Protein AF-A0A351KES8-F1 (afdb_monomer_lite)

Radius of gyration: 21.81 Å; chains: 1; bounding box: 49×39×79 Å

Sequence (244 aa):
TGISILSILNVNLYAFAVLIFLGTIFPLISGVAVPMAFFNYSALIFSMVLVILFIAQYYVRFKENCFEILFISAIITAAICLIMKFTSLTWMLVLWVFLIPLVLWMVNILRTKPKLRIKMIKDSSAAMAHIGVILLILGVITSTALSKQGTILATDGSLTNLGYGAMIDGADLNKESSTIIHTIGSDIILSPVDSELSLSAVKAVNYTTRPLIWLFWIGGILIILGNLGALLKSYNFPCMNQKK

Structure (mmCIF, N/CA/C/O backbone):
data_AF-A0A351KES8-F1
#
_entry.id   AF-A0A351KES8-F1
#
loop_
_atom_site.group_PDB
_atom_site.id
_atom_site.type_symbol
_atom_site.label_atom_id
_atom_site.label_alt_id
_atom_site.label_comp_id
_atom_site.label_asym_id
_atom_site.label_entity_id
_atom_site.label_seq_id
_atom_site.pdbx_PDB_ins_code
_atom_site.Cartn_x
_atom_site.Cartn_y
_atom_site.Cartn_z
_atom_site.occupancy
_atom_site.B_iso_or_equiv
_atom_site.auth_seq_id
_atom_site.auth_comp_id
_atom_site.auth_asym_id
_atom_site.auth_atom_id
_atom_site.pdbx_PDB_model_num
ATOM 1 N N . THR A 1 1 ? -22.171 -21.792 14.194 1.00 48.34 1 THR A N 1
ATOM 2 C CA . THR A 1 1 ? -21.001 -20.937 14.494 1.00 48.34 1 THR A CA 1
ATOM 3 C C . THR A 1 1 ? -20.914 -19.869 13.422 1.00 48.34 1 THR A C 1
ATOM 5 O O . THR A 1 1 ? -20.662 -20.192 12.272 1.00 48.34 1 THR A O 1
ATOM 8 N N . GLY A 1 2 ? -21.258 -18.620 13.746 1.00 59.97 2 GLY A N 1
ATOM 9 C CA . GLY A 1 2 ? -21.242 -17.532 12.761 1.00 59.97 2 GLY A CA 1
ATOM 10 C C . GLY A 1 2 ? -19.809 -17.126 12.418 1.00 59.97 2 GLY A C 1
ATOM 11 O O . GLY A 1 2 ? -18.986 -16.979 13.320 1.00 59.97 2 GLY A O 1
ATOM 12 N N . ILE A 1 3 ? -19.506 -16.959 11.131 1.00 73.75 3 ILE A N 1
ATOM 13 C CA . ILE A 1 3 ? -18.223 -16.411 10.681 1.00 73.75 3 ILE A CA 1
ATOM 14 C C . ILE A 1 3 ? -18.157 -14.949 11.144 1.00 73.75 3 ILE A C 1
ATOM 16 O O . ILE A 1 3 ? -19.019 -14.145 10.792 1.00 73.75 3 ILE A O 1
ATOM 20 N N . SER A 1 4 ? -17.160 -14.600 11.959 1.00 88.38 4 SER A N 1
ATOM 21 C CA . SER A 1 4 ? -16.970 -13.221 12.420 1.00 88.38 4 SER A CA 1
ATOM 22 C C . SER A 1 4 ? -16.293 -12.368 11.341 1.00 88.38 4 SER A C 1
ATOM 24 O O . SER A 1 4 ? -15.441 -12.860 10.600 1.00 88.38 4 SER A O 1
ATOM 26 N N . ILE A 1 5 ? -16.621 -11.072 11.276 1.00 84.06 5 ILE A N 1
ATOM 27 C CA . ILE A 1 5 ? -16.002 -10.114 10.334 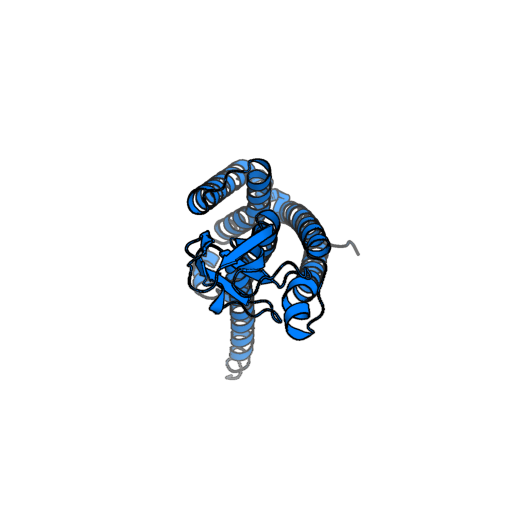1.00 84.06 5 ILE A CA 1
ATOM 28 C C . ILE A 1 5 ? -14.475 -10.105 10.491 1.00 84.06 5 ILE A C 1
ATOM 30 O O . ILE A 1 5 ? -13.749 -10.116 9.500 1.00 84.06 5 ILE A O 1
ATOM 34 N N . LEU A 1 6 ? -13.988 -10.189 11.732 1.00 78.25 6 LEU A N 1
ATOM 35 C CA . LEU A 1 6 ? -12.565 -10.311 12.044 1.00 78.25 6 LEU A CA 1
ATOM 36 C C . LEU A 1 6 ? -11.919 -11.546 11.394 1.00 78.25 6 LEU A C 1
ATOM 38 O O . LEU A 1 6 ? -10.802 -11.462 10.889 1.00 78.25 6 LEU A O 1
ATOM 42 N N . SER A 1 7 ? -12.614 -12.688 11.374 1.00 80.38 7 SER A N 1
ATOM 43 C CA . SER A 1 7 ? -12.111 -13.897 10.714 1.00 80.38 7 SER A CA 1
ATOM 44 C C . SER A 1 7 ? -11.998 -13.705 9.202 1.00 80.38 7 SER A C 1
ATOM 46 O O . SER A 1 7 ? -11.012 -14.138 8.611 1.00 80.38 7 SER A O 1
ATOM 48 N N . ILE A 1 8 ? -12.974 -13.040 8.575 1.00 85.50 8 ILE A N 1
ATOM 49 C CA . ILE A 1 8 ? -12.960 -12.760 7.129 1.00 85.50 8 ILE A CA 1
ATOM 50 C C . ILE A 1 8 ? -11.833 -11.778 6.792 1.00 85.50 8 ILE A C 1
ATOM 52 O O . ILE A 1 8 ? -11.109 -11.983 5.820 1.00 85.50 8 ILE A O 1
ATOM 56 N N . LEU A 1 9 ? -11.639 -10.750 7.625 1.00 82.25 9 LEU A N 1
ATOM 57 C CA . LEU A 1 9 ? -10.554 -9.780 7.485 1.00 82.25 9 LEU A CA 1
ATOM 58 C C . LEU A 1 9 ? -9.180 -10.465 7.519 1.00 82.25 9 LEU A C 1
ATOM 60 O O . LEU A 1 9 ? -8.342 -10.196 6.663 1.00 82.25 9 LEU A O 1
ATOM 64 N N . ASN A 1 10 ? -8.964 -11.387 8.462 1.00 80.19 10 ASN A N 1
ATOM 65 C CA . ASN A 1 10 ? -7.702 -12.121 8.569 1.00 80.19 10 ASN A CA 1
ATOM 66 C C . ASN A 1 10 ? -7.446 -13.016 7.350 1.00 80.19 10 ASN A C 1
ATOM 68 O O . ASN A 1 10 ? -6.339 -13.022 6.818 1.00 80.19 10 ASN A O 1
ATOM 72 N N . VAL A 1 11 ? -8.464 -13.737 6.870 1.00 82.62 11 VAL A N 1
ATOM 73 C CA . VAL A 1 11 ? -8.343 -14.560 5.654 1.00 82.62 11 VAL A CA 1
ATOM 74 C C . VAL A 1 11 ? -8.008 -13.691 4.441 1.00 82.62 11 VAL A C 1
ATOM 76 O O . VAL A 1 11 ? -7.120 -14.042 3.665 1.00 82.62 11 VAL A O 1
ATOM 79 N N . ASN A 1 12 ? -8.668 -12.539 4.298 1.00 83.94 12 ASN A N 1
ATOM 80 C CA . ASN A 1 12 ? -8.394 -11.598 3.216 1.00 83.94 12 ASN A CA 1
ATOM 81 C C . ASN A 1 12 ? -6.951 -11.065 3.271 1.00 83.94 12 ASN A C 1
ATOM 83 O O . ASN A 1 12 ? -6.277 -11.044 2.245 1.00 83.94 12 ASN A O 1
ATOM 87 N N . LEU A 1 13 ? -6.453 -10.727 4.465 1.00 80.38 13 LEU A N 1
ATOM 88 C CA . LEU A 1 13 ? -5.066 -10.308 4.681 1.00 80.38 13 LEU A CA 1
ATOM 89 C C . LEU A 1 13 ? -4.054 -11.394 4.304 1.00 80.38 13 LEU A C 1
ATOM 91 O O . LEU A 1 13 ? -3.067 -11.093 3.636 1.00 80.38 13 LEU A O 1
ATOM 95 N N . TYR A 1 14 ? -4.290 -12.651 4.691 1.00 79.19 14 TYR A N 1
ATOM 96 C CA . TYR A 1 14 ? -3.401 -13.755 4.321 1.00 79.19 14 TYR A CA 1
ATOM 97 C C . TYR A 1 14 ? -3.397 -14.008 2.814 1.00 79.19 14 TYR A C 1
ATOM 99 O O . TYR A 1 14 ? -2.330 -14.146 2.220 1.00 79.19 14 TYR A O 1
ATOM 107 N N . ALA A 1 15 ? -4.571 -14.008 2.181 1.00 82.12 15 ALA A N 1
ATOM 108 C CA . ALA A 1 15 ? -4.681 -14.147 0.734 1.00 82.12 15 ALA A CA 1
ATOM 109 C C . ALA A 1 15 ? -3.972 -12.996 -0.001 1.00 82.12 15 ALA A C 1
ATOM 111 O O . ALA A 1 15 ? -3.246 -13.230 -0.967 1.00 82.12 15 ALA A O 1
ATOM 112 N N . PHE A 1 16 ? -4.110 -11.765 0.498 1.00 82.00 16 PHE A N 1
ATOM 113 C CA . PHE A 1 16 ? -3.421 -10.605 -0.057 1.00 82.00 16 PHE A CA 1
ATOM 114 C C . PHE A 1 16 ? -1.898 -10.685 0.126 1.00 82.00 16 PHE A C 1
ATOM 116 O O . PHE A 1 16 ? -1.152 -10.378 -0.800 1.00 82.00 16 PHE A O 1
ATOM 123 N N . ALA A 1 17 ? -1.416 -11.164 1.275 1.00 78.50 17 ALA A N 1
ATOM 124 C CA . ALA A 1 17 ? 0.011 -11.376 1.509 1.00 78.50 17 ALA A CA 1
ATOM 125 C C . ALA A 1 17 ? 0.607 -12.426 0.555 1.00 78.50 17 ALA A C 1
ATOM 127 O O . ALA A 1 17 ? 1.690 -12.214 0.012 1.00 78.50 17 ALA A O 1
ATOM 128 N N . VAL A 1 18 ? -0.112 -13.526 0.304 1.00 81.75 18 VAL A N 1
ATOM 129 C CA . VAL A 1 18 ? 0.287 -14.539 -0.688 1.00 81.75 18 VAL A CA 1
ATOM 130 C C . VAL A 1 18 ? 0.334 -13.934 -2.088 1.00 81.75 18 VAL A C 1
ATOM 132 O O . VAL A 1 18 ? 1.303 -14.150 -2.810 1.00 81.75 18 VAL A O 1
ATOM 135 N N . LEU A 1 19 ? -0.669 -13.132 -2.459 1.00 82.00 19 LEU A N 1
ATOM 136 C CA . LEU A 1 19 ? -0.689 -12.443 -3.747 1.00 82.00 19 LEU A CA 1
ATOM 137 C C . LEU A 1 19 ? 0.541 -11.543 -3.914 1.00 82.00 19 LEU A C 1
ATOM 139 O O . LEU A 1 19 ? 1.196 -11.596 -4.950 1.00 82.00 19 LEU A O 1
ATOM 143 N N . ILE A 1 20 ? 0.873 -10.748 -2.895 1.00 76.12 20 ILE A N 1
ATOM 144 C CA . ILE A 1 20 ? 2.064 -9.892 -2.892 1.00 76.12 20 ILE A CA 1
ATOM 145 C C . ILE A 1 20 ? 3.327 -10.727 -3.041 1.00 76.12 20 ILE A C 1
ATOM 147 O O . ILE A 1 20 ? 4.140 -10.430 -3.907 1.00 76.12 20 ILE A O 1
ATOM 151 N N . PHE A 1 21 ? 3.476 -11.797 -2.260 1.00 75.94 21 PHE A N 1
ATOM 152 C CA . PHE A 1 21 ? 4.628 -12.686 -2.377 1.00 75.94 21 PHE A CA 1
ATOM 153 C C . PHE A 1 21 ? 4.780 -13.231 -3.803 1.00 75.94 21 PHE A C 1
ATOM 155 O O . PHE A 1 21 ? 5.864 -13.140 -4.374 1.00 75.94 21 PHE A O 1
ATOM 162 N N . LEU A 1 22 ? 3.695 -13.729 -4.402 1.00 76.19 22 LEU A N 1
ATOM 163 C CA . LEU A 1 22 ? 3.698 -14.272 -5.762 1.00 76.19 22 LEU A CA 1
ATOM 164 C C . LEU A 1 22 ? 3.939 -13.207 -6.841 1.00 76.19 22 LEU A C 1
ATOM 166 O O . LEU A 1 22 ? 4.496 -13.522 -7.888 1.00 76.19 22 LEU A O 1
ATOM 170 N N . GLY A 1 23 ? 3.514 -11.966 -6.606 1.00 67.31 23 GLY A N 1
ATOM 171 C CA . GLY A 1 23 ? 3.615 -10.881 -7.580 1.00 67.31 23 GLY A CA 1
ATOM 172 C C . GLY A 1 23 ? 4.887 -10.044 -7.493 1.00 67.31 23 GLY A C 1
ATOM 173 O O . GLY A 1 23 ? 5.254 -9.421 -8.485 1.00 67.31 23 GLY A O 1
ATOM 174 N N . THR A 1 24 ? 5.556 -10.007 -6.337 1.00 68.44 24 THR A N 1
ATOM 175 C CA . THR A 1 24 ? 6.735 -9.153 -6.125 1.00 68.44 24 THR A CA 1
ATOM 176 C C . THR A 1 24 ? 7.987 -9.945 -5.766 1.00 68.44 24 THR A C 1
ATOM 178 O O . THR A 1 24 ? 9.014 -9.764 -6.410 1.00 68.44 24 THR A O 1
ATOM 181 N N . ILE A 1 25 ? 7.921 -10.852 -4.788 1.00 68.19 25 ILE A N 1
ATOM 182 C CA . ILE A 1 25 ? 9.102 -11.559 -4.259 1.00 68.19 25 ILE A CA 1
ATOM 183 C C . ILE A 1 25 ? 9.432 -12.804 -5.091 1.00 68.19 25 ILE A C 1
ATOM 185 O O . ILE A 1 25 ? 10.588 -13.035 -5.436 1.00 68.19 25 ILE A O 1
ATOM 189 N N . PHE A 1 26 ? 8.430 -13.610 -5.439 1.00 67.31 26 PHE A N 1
ATOM 190 C CA . PHE A 1 26 ? 8.619 -14.848 -6.196 1.00 67.31 26 PHE A CA 1
ATOM 191 C C . PHE A 1 26 ? 9.257 -14.630 -7.581 1.00 67.31 26 PHE A C 1
ATOM 193 O O . PHE A 1 26 ? 10.179 -15.381 -7.903 1.00 67.31 26 PHE A O 1
ATOM 200 N N . PRO A 1 27 ? 8.873 -13.616 -8.383 1.00 61.03 27 PRO A N 1
ATOM 201 C CA . PRO A 1 27 ? 9.517 -13.339 -9.670 1.00 61.03 27 PRO A CA 1
ATOM 202 C C . PRO A 1 27 ? 11.004 -12.992 -9.532 1.00 61.03 27 PRO A C 1
ATOM 204 O O . PRO A 1 27 ? 11.810 -13.429 -10.346 1.00 61.03 27 PRO A O 1
ATOM 207 N N . LEU A 1 28 ? 11.379 -12.271 -8.465 1.00 57.81 28 LEU A N 1
ATOM 208 C CA . LEU A 1 28 ? 12.774 -11.910 -8.181 1.00 57.81 28 LEU A CA 1
ATOM 209 C C . LEU A 1 28 ? 13.643 -13.139 -7.884 1.00 57.81 28 LEU A C 1
ATOM 211 O O . LEU A 1 28 ? 14.812 -13.159 -8.248 1.00 57.81 28 LEU A O 1
ATOM 215 N N . ILE A 1 29 ? 13.082 -14.157 -7.222 1.00 67.31 29 ILE A N 1
ATOM 216 C CA . ILE A 1 29 ? 13.817 -15.371 -6.830 1.00 67.31 29 ILE A CA 1
ATOM 217 C C . ILE A 1 29 ? 13.805 -16.421 -7.949 1.00 67.31 29 ILE A C 1
ATOM 219 O O . ILE A 1 29 ? 14.804 -17.093 -8.182 1.00 67.31 29 ILE A O 1
ATOM 223 N N . SER A 1 30 ? 12.663 -16.597 -8.615 1.00 60.00 30 SER A N 1
ATOM 224 C CA . SER A 1 30 ? 12.453 -17.663 -9.603 1.00 60.00 30 SER A CA 1
ATOM 225 C C . SER A 1 30 ? 12.873 -17.285 -11.023 1.00 60.00 30 SER A C 1
ATOM 227 O O . SER A 1 30 ? 12.982 -18.167 -11.870 1.00 60.00 30 SER A O 1
ATOM 229 N N . GLY A 1 31 ? 13.053 -15.991 -11.310 1.00 51.91 31 GLY A N 1
ATOM 230 C CA . GLY A 1 31 ? 13.265 -15.486 -12.668 1.00 51.91 31 GLY A CA 1
ATOM 231 C C . GLY A 1 31 ? 12.023 -15.581 -13.567 1.00 51.91 31 GLY A C 1
ATOM 232 O O . GLY A 1 31 ? 12.099 -15.261 -14.750 1.00 51.91 31 GLY A O 1
ATOM 233 N N . VAL A 1 32 ? 10.873 -16.016 -13.036 1.00 60.88 32 VAL A N 1
ATOM 234 C CA . VAL A 1 32 ? 9.627 -16.152 -13.800 1.00 60.88 32 VAL A CA 1
ATOM 235 C C . VAL A 1 32 ? 8.958 -14.788 -13.945 1.00 60.88 32 VAL A C 1
ATOM 237 O O . VAL A 1 32 ? 8.569 -14.163 -12.958 1.00 60.88 32 VAL A O 1
ATOM 240 N N . ALA A 1 33 ? 8.766 -14.343 -15.187 1.00 56.59 33 ALA A N 1
ATOM 241 C CA . ALA A 1 33 ? 8.026 -13.125 -15.487 1.00 56.59 33 ALA A CA 1
ATOM 242 C C . ALA A 1 33 ? 6.525 -13.315 -15.200 1.00 56.59 33 ALA A C 1
ATOM 244 O O . ALA A 1 33 ? 5.853 -14.136 -15.825 1.00 56.59 33 ALA A O 1
ATOM 245 N N . VAL A 1 34 ? 5.982 -12.535 -14.261 1.00 60.75 34 VAL A N 1
ATOM 246 C CA . VAL A 1 34 ? 4.543 -12.508 -13.959 1.00 60.75 34 VAL A CA 1
ATOM 247 C C . VAL A 1 34 ? 3.901 -11.306 -14.656 1.00 60.75 34 VAL A C 1
ATOM 249 O O . VAL A 1 34 ? 4.408 -10.188 -14.519 1.00 60.75 34 VAL A O 1
ATOM 252 N N . PRO A 1 35 ? 2.766 -11.479 -15.366 1.00 64.69 35 PRO A N 1
ATOM 253 C CA . PRO A 1 35 ? 2.058 -10.364 -15.983 1.00 64.69 35 PRO A CA 1
ATOM 254 C C . PRO A 1 35 ? 1.651 -9.319 -14.937 1.00 64.69 35 PRO A C 1
ATOM 256 O O . PRO A 1 35 ? 0.751 -9.547 -14.123 1.00 64.69 35 PRO A O 1
ATOM 259 N N . MET A 1 36 ? 2.284 -8.142 -14.979 1.00 63.12 36 MET A N 1
ATOM 260 C CA . MET A 1 36 ? 2.041 -7.073 -14.000 1.00 63.12 36 MET A CA 1
ATOM 261 C C . MET A 1 36 ? 0.568 -6.652 -13.942 1.00 63.12 36 MET A C 1
ATOM 263 O O . MET A 1 36 ? 0.069 -6.333 -12.868 1.00 63.12 36 MET A O 1
ATOM 267 N N . ALA A 1 37 ? -0.152 -6.701 -15.066 1.00 65.00 37 ALA A N 1
ATOM 268 C CA . ALA A 1 37 ? -1.572 -6.362 -15.118 1.00 65.00 37 ALA A CA 1
ATOM 269 C C . ALA A 1 37 ? -2.426 -7.262 -14.204 1.00 65.00 37 ALA A C 1
ATOM 271 O O . ALA A 1 37 ? -3.246 -6.755 -13.440 1.00 65.00 37 ALA A O 1
ATOM 272 N N . PHE A 1 38 ? -2.195 -8.580 -14.219 1.00 68.69 38 PHE A N 1
ATOM 273 C CA . PHE A 1 38 ? -2.936 -9.528 -13.382 1.00 68.69 38 PHE A CA 1
ATOM 274 C C . PHE A 1 38 ? -2.722 -9.250 -11.890 1.00 68.69 38 PHE A C 1
ATOM 276 O O . PHE A 1 38 ? -3.683 -9.196 -11.117 1.00 68.69 38 PHE A O 1
ATOM 283 N N . PHE A 1 39 ? -1.468 -9.012 -11.497 1.00 69.81 39 PHE A N 1
ATOM 284 C CA . PHE A 1 39 ? -1.124 -8.656 -10.124 1.00 69.81 39 PHE A CA 1
ATOM 285 C C . PHE A 1 39 ? -1.782 -7.340 -9.705 1.00 69.81 39 PHE A C 1
ATOM 287 O O . PHE A 1 39 ? -2.405 -7.262 -8.647 1.00 69.81 39 PHE A O 1
ATOM 294 N N . ASN A 1 40 ? -1.704 -6.330 -10.569 1.00 70.75 40 ASN A N 1
ATOM 295 C CA . ASN A 1 40 ? -2.196 -4.994 -10.284 1.00 70.75 40 ASN A CA 1
ATOM 296 C C . ASN A 1 40 ? -3.716 -4.973 -10.029 1.00 70.75 40 ASN A C 1
ATOM 298 O O . ASN A 1 40 ? -4.173 -4.397 -9.038 1.00 70.75 40 ASN A O 1
ATOM 302 N N . TYR A 1 41 ? -4.502 -5.633 -10.887 1.00 77.94 41 TYR A N 1
ATOM 303 C CA . TYR A 1 41 ? -5.957 -5.711 -10.717 1.00 77.94 41 TYR A CA 1
ATOM 304 C C . TYR A 1 41 ? -6.353 -6.550 -9.506 1.00 77.94 41 TYR A C 1
ATOM 306 O O . TYR A 1 41 ? -7.215 -6.138 -8.728 1.00 77.94 41 TYR A O 1
ATOM 314 N N . SER A 1 42 ? -5.691 -7.691 -9.305 1.00 78.38 42 SER A N 1
ATOM 315 C CA . SER A 1 42 ? -5.944 -8.544 -8.143 1.00 78.38 42 SER A CA 1
ATOM 316 C C . SER A 1 42 ? -5.668 -7.781 -6.847 1.00 78.38 42 SER A C 1
ATOM 318 O O . SER A 1 42 ? -6.501 -7.774 -5.942 1.00 78.38 42 SER A O 1
ATOM 320 N N . ALA A 1 43 ? -4.547 -7.058 -6.775 1.00 77.88 43 ALA A N 1
ATOM 321 C CA . ALA A 1 43 ? -4.169 -6.315 -5.583 1.00 77.88 43 ALA A CA 1
ATOM 322 C C . ALA A 1 43 ? -5.176 -5.207 -5.245 1.00 77.88 43 ALA A C 1
ATOM 324 O O . ALA A 1 43 ? -5.527 -5.017 -4.077 1.00 77.88 43 ALA A O 1
ATOM 325 N N . LEU A 1 44 ? -5.693 -4.521 -6.266 1.00 81.06 44 LEU A N 1
ATOM 326 C CA . LEU A 1 44 ? -6.725 -3.503 -6.105 1.00 81.06 44 LEU A CA 1
ATOM 327 C C . LEU A 1 44 ? -8.043 -4.097 -5.581 1.00 81.06 44 LEU A C 1
ATOM 329 O O . LEU A 1 44 ? -8.638 -3.533 -4.663 1.00 81.06 44 LEU A O 1
ATOM 333 N N . ILE A 1 45 ? -8.469 -5.254 -6.100 1.00 84.38 45 ILE A N 1
ATOM 334 C CA . ILE A 1 45 ? -9.681 -5.954 -5.641 1.00 84.38 45 ILE A CA 1
ATOM 335 C C . ILE A 1 45 ? -9.553 -6.352 -4.168 1.00 84.38 45 ILE A C 1
ATOM 337 O O . ILE A 1 45 ? -10.428 -6.019 -3.365 1.00 84.38 45 ILE A O 1
ATOM 341 N N . PHE A 1 46 ? -8.456 -7.015 -3.789 1.00 83.50 46 PHE A N 1
ATOM 342 C CA . PHE A 1 46 ? -8.219 -7.404 -2.395 1.00 83.50 46 PHE A CA 1
ATOM 343 C C . PHE A 1 46 ? -8.220 -6.193 -1.461 1.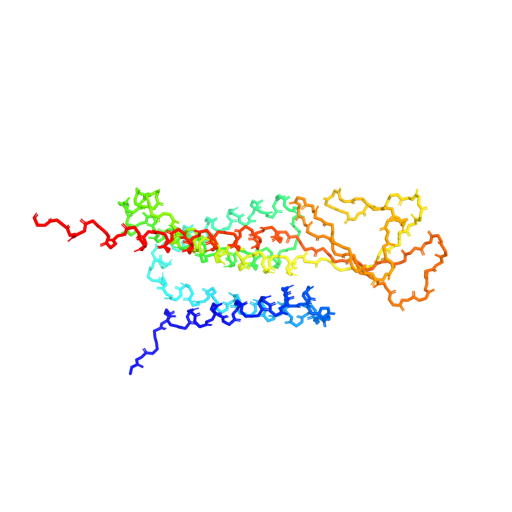00 83.50 46 PHE A C 1
ATOM 345 O O . PHE A 1 46 ? -8.837 -6.231 -0.399 1.00 83.50 46 PHE A O 1
ATOM 352 N N . SER A 1 47 ? -7.606 -5.094 -1.891 1.00 82.25 47 SER A N 1
ATOM 353 C CA . SER A 1 47 ? -7.543 -3.864 -1.107 1.00 82.25 47 SER A CA 1
ATOM 354 C C . SER A 1 47 ? -8.912 -3.213 -0.911 1.00 82.25 47 SER A C 1
ATOM 356 O O . SER A 1 47 ? -9.214 -2.738 0.182 1.00 82.25 47 SER A O 1
ATOM 358 N N . MET A 1 48 ? -9.772 -3.218 -1.934 1.00 86.19 48 MET A N 1
ATOM 359 C CA . MET A 1 48 ? -11.148 -2.717 -1.815 1.00 86.19 48 MET A CA 1
ATOM 360 C C . MET A 1 48 ? -11.963 -3.551 -0.825 1.00 86.19 48 MET A C 1
ATOM 362 O O . MET A 1 48 ? -12.638 -2.999 0.046 1.00 86.19 48 MET A O 1
ATOM 366 N N . VAL A 1 49 ? -11.859 -4.882 -0.910 1.00 88.62 49 VAL A N 1
ATOM 367 C CA . VAL A 1 49 ? -12.510 -5.792 0.045 1.00 88.62 49 VAL A CA 1
ATOM 368 C C . VAL A 1 49 ? -12.010 -5.522 1.464 1.00 88.62 49 VAL A C 1
ATOM 370 O O . VAL A 1 49 ? -12.812 -5.449 2.396 1.00 88.62 49 VAL A O 1
ATOM 373 N N . LEU A 1 50 ? -10.707 -5.296 1.629 1.00 85.00 50 LEU A N 1
ATOM 374 C CA . LEU A 1 50 ? -10.110 -4.971 2.916 1.00 85.00 50 LEU A CA 1
ATOM 375 C C . LEU A 1 50 ? -10.666 -3.672 3.506 1.00 85.00 50 LEU A C 1
ATOM 377 O O . LEU A 1 50 ? -11.021 -3.664 4.682 1.00 85.00 50 LEU A O 1
ATOM 381 N N . VAL A 1 51 ? -10.802 -2.599 2.717 1.00 87.62 51 VAL A N 1
ATOM 382 C CA . VAL A 1 51 ? -11.409 -1.336 3.183 1.00 87.62 51 VAL A CA 1
ATOM 383 C C . VAL A 1 51 ? -12.821 -1.575 3.714 1.00 87.62 51 VAL A C 1
ATOM 385 O O . VAL A 1 51 ? -13.145 -1.136 4.818 1.00 87.62 51 VAL A O 1
ATOM 388 N N . ILE A 1 52 ? -13.647 -2.302 2.957 1.00 89.56 52 ILE A N 1
ATOM 389 C CA . ILE A 1 52 ? -15.039 -2.587 3.329 1.00 89.56 52 ILE A CA 1
ATOM 390 C C . ILE A 1 52 ? -15.093 -3.388 4.631 1.00 89.56 52 ILE A C 1
ATOM 392 O O . ILE A 1 52 ? -15.816 -3.016 5.555 1.00 89.56 52 ILE A O 1
ATOM 396 N N . LEU A 1 53 ? -14.302 -4.459 4.733 1.00 88.31 53 LEU A N 1
ATOM 397 C CA . LEU A 1 53 ? -14.244 -5.294 5.932 1.00 88.31 53 LEU A CA 1
ATOM 398 C C . LEU A 1 53 ? -13.732 -4.511 7.146 1.00 88.31 53 LEU A C 1
ATOM 400 O O . LEU A 1 53 ? -14.242 -4.692 8.251 1.00 88.31 53 LEU A O 1
ATOM 404 N N . PHE A 1 54 ? -12.767 -3.611 6.952 1.00 85.75 54 PHE A N 1
ATOM 405 C CA . PHE A 1 54 ? -12.218 -2.787 8.024 1.00 85.75 54 PHE A CA 1
ATOM 406 C C . PHE A 1 54 ? -13.238 -1.767 8.542 1.00 85.75 54 PHE A C 1
ATOM 408 O O . PHE A 1 54 ? -13.411 -1.621 9.754 1.00 85.75 54 PHE A O 1
ATOM 415 N N . ILE A 1 55 ? -13.966 -1.103 7.639 1.00 88.75 55 ILE A N 1
ATOM 416 C CA . ILE A 1 55 ? -15.067 -0.206 8.010 1.00 88.75 55 ILE A CA 1
ATOM 417 C C . ILE A 1 55 ? -16.170 -0.996 8.717 1.00 88.75 55 ILE A C 1
ATOM 419 O O . ILE A 1 55 ? -16.654 -0.549 9.752 1.00 88.75 55 ILE A O 1
ATOM 423 N N . ALA A 1 56 ? -16.534 -2.183 8.220 1.00 88.81 56 ALA A N 1
ATOM 424 C CA . ALA A 1 56 ? -17.546 -3.034 8.843 1.00 88.81 56 ALA A CA 1
ATOM 425 C C . ALA A 1 56 ? -17.146 -3.459 10.268 1.00 88.81 56 ALA A C 1
ATOM 427 O O . ALA A 1 56 ? -17.955 -3.374 11.192 1.00 88.81 56 ALA A O 1
ATOM 428 N N . GLN A 1 57 ? -15.881 -3.839 10.472 1.00 86.81 57 GLN A N 1
ATOM 429 C CA . GLN A 1 57 ? -15.346 -4.232 11.778 1.00 86.81 57 GLN A CA 1
ATOM 430 C C . GLN A 1 57 ? -15.408 -3.094 12.808 1.00 86.81 57 GLN A C 1
ATOM 432 O O . GLN A 1 57 ? -15.625 -3.342 13.995 1.00 86.81 57 GLN A O 1
ATOM 437 N N . TYR A 1 58 ? -15.231 -1.846 12.367 1.00 85.50 58 TYR A N 1
ATOM 438 C CA . TYR A 1 58 ? -15.234 -0.657 13.223 1.00 85.50 58 TYR A CA 1
ATOM 439 C C . TYR A 1 58 ? -16.425 0.274 12.948 1.00 85.50 58 TYR A C 1
ATOM 441 O O . TYR A 1 58 ? -16.351 1.472 13.227 1.00 85.50 58 TYR A O 1
ATOM 449 N N . TYR A 1 59 ? -17.544 -0.266 12.452 1.00 87.00 59 TYR A N 1
ATOM 450 C CA . TYR A 1 59 ? -18.659 0.526 11.917 1.00 87.00 59 TYR A CA 1
ATOM 451 C C . TYR A 1 59 ? -19.242 1.522 12.920 1.00 87.00 59 TYR A C 1
ATOM 453 O O . TYR A 1 59 ? -19.467 2.681 12.583 1.00 87.00 59 TYR A O 1
ATOM 461 N N . VAL A 1 60 ? -19.436 1.103 14.175 1.00 85.19 60 VAL A N 1
ATOM 462 C CA . VAL A 1 60 ? -19.956 1.982 15.238 1.00 85.19 60 VAL A CA 1
ATOM 463 C C . VAL A 1 60 ? -19.065 3.217 15.404 1.00 85.19 60 VAL A C 1
ATOM 465 O O . VAL A 1 60 ? -19.561 4.335 15.493 1.00 85.19 60 VAL A O 1
ATOM 468 N N . ARG A 1 61 ? -17.742 3.030 15.365 1.00 82.50 61 ARG A N 1
ATOM 469 C CA . ARG A 1 61 ? -16.765 4.120 15.504 1.00 82.50 61 ARG A CA 1
ATOM 470 C C . ARG A 1 61 ? -16.673 4.976 14.258 1.00 82.50 61 ARG A C 1
ATOM 472 O O . ARG A 1 61 ? -16.592 6.195 14.368 1.00 82.50 61 ARG A O 1
ATOM 479 N N . PHE A 1 62 ? -16.723 4.345 13.090 1.00 86.31 62 PHE A N 1
ATOM 480 C CA . PHE A 1 62 ? -16.808 5.062 11.830 1.00 86.31 62 PHE A CA 1
ATOM 481 C C . PHE A 1 62 ? -18.044 5.965 11.802 1.00 86.31 62 PHE A C 1
ATOM 483 O O . PHE A 1 62 ? -17.933 7.122 11.431 1.00 86.31 62 PHE A O 1
ATOM 490 N N . LYS A 1 63 ? -19.198 5.484 12.278 1.00 90.94 63 LYS A N 1
ATOM 491 C CA . LYS A 1 63 ? -20.434 6.270 12.355 1.00 90.94 63 LYS A CA 1
ATOM 492 C C . LYS A 1 63 ? -20.317 7.457 13.316 1.00 90.94 63 LYS A C 1
ATOM 494 O O . LYS A 1 63 ? -20.748 8.549 12.966 1.00 90.94 63 LYS A O 1
ATOM 499 N N . GLU A 1 64 ? -19.738 7.256 14.500 1.00 88.62 64 GLU A N 1
ATOM 500 C CA . GLU A 1 64 ? -19.565 8.317 15.505 1.00 88.62 64 GLU A CA 1
ATOM 501 C C . GLU A 1 64 ? -18.626 9.438 15.034 1.00 88.62 64 GLU A C 1
ATOM 503 O O . GLU A 1 64 ? -18.905 10.607 15.282 1.00 88.62 64 GLU A O 1
ATOM 508 N N . ASN A 1 65 ? -17.536 9.091 14.340 1.00 87.19 65 ASN A N 1
ATOM 509 C CA . ASN A 1 65 ? -16.467 10.024 13.964 1.00 87.19 65 ASN A CA 1
ATOM 510 C C . ASN A 1 65 ? -16.291 10.152 12.441 1.00 87.19 65 ASN A C 1
ATOM 512 O O . ASN A 1 65 ? -15.198 10.452 11.960 1.00 87.19 65 ASN A O 1
ATOM 516 N N . CYS A 1 66 ? -17.356 9.917 11.671 1.00 89.62 66 CYS A N 1
ATOM 517 C CA . CYS A 1 66 ? -17.301 9.812 10.210 1.00 89.62 66 CYS A CA 1
ATOM 518 C C . CYS A 1 66 ? -16.615 11.025 9.573 1.00 89.62 66 CYS A C 1
ATOM 520 O O . CYS A 1 66 ? -15.662 10.881 8.810 1.00 89.62 66 CYS A O 1
ATOM 522 N N . PHE A 1 67 ? -17.050 12.228 9.957 1.00 89.69 67 PHE A N 1
ATOM 523 C CA . PHE A 1 67 ? -16.517 13.470 9.407 1.00 89.69 67 PHE A CA 1
ATOM 524 C C . PHE A 1 67 ? -15.032 13.665 9.732 1.00 89.69 67 PHE A C 1
ATOM 526 O O . PHE A 1 67 ? -14.249 13.978 8.843 1.00 89.69 67 PHE A O 1
ATO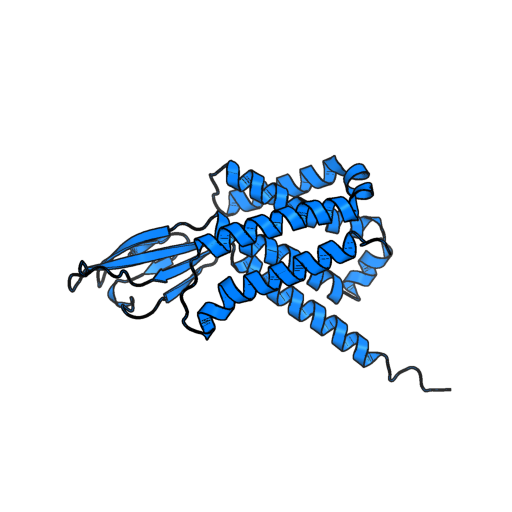M 533 N N . GLU A 1 68 ? -14.628 13.420 10.981 1.00 88.25 68 GLU A N 1
ATOM 534 C CA . GLU A 1 68 ? -13.230 13.522 11.414 1.00 88.25 68 GLU A CA 1
ATOM 535 C C . GLU A 1 68 ? -12.332 12.564 10.615 1.00 88.25 68 GLU A C 1
ATOM 537 O O . GLU A 1 68 ? -11.286 12.960 10.103 1.00 88.25 68 GLU A O 1
ATOM 542 N N . ILE A 1 69 ? -12.773 11.316 10.439 1.00 91.75 69 ILE A N 1
ATOM 543 C CA . ILE A 1 69 ? -12.023 10.287 9.712 1.00 91.75 69 ILE A CA 1
ATOM 544 C C . ILE A 1 69 ? -11.885 10.651 8.229 1.00 91.75 69 ILE A C 1
ATOM 546 O O . ILE A 1 69 ? -10.787 10.575 7.667 1.00 91.75 69 ILE A O 1
ATOM 550 N N . LEU A 1 70 ? -12.982 11.060 7.586 1.00 93.12 70 LEU A N 1
ATOM 551 C CA . LEU A 1 70 ? -12.985 11.459 6.178 1.00 93.12 70 LEU A CA 1
ATOM 552 C C . LEU A 1 70 ? -12.139 12.716 5.942 1.00 93.12 70 LEU A C 1
ATOM 554 O O . LEU A 1 70 ? -11.391 12.778 4.968 1.00 93.12 70 LEU A O 1
ATOM 558 N N . PHE A 1 71 ? -12.196 13.686 6.853 1.00 92.44 71 PHE A N 1
ATOM 559 C CA . PHE A 1 71 ? -11.444 14.932 6.748 1.00 92.44 71 PHE A CA 1
ATOM 560 C C . PHE A 1 71 ? -9.936 14.724 6.933 1.00 92.44 71 PHE A C 1
ATOM 562 O O . PHE A 1 71 ? -9.144 15.167 6.101 1.00 92.44 71 PHE A O 1
ATOM 569 N N . ILE A 1 72 ? -9.518 13.993 7.973 1.00 90.19 72 ILE A N 1
ATOM 570 C CA . ILE A 1 72 ? -8.096 13.703 8.213 1.00 90.19 72 ILE A CA 1
ATOM 571 C C . ILE A 1 72 ? -7.515 12.874 7.061 1.00 90.19 72 ILE A C 1
ATOM 573 O O . ILE A 1 72 ? -6.427 13.178 6.572 1.00 90.19 72 ILE A O 1
ATOM 577 N N . SER A 1 73 ? -8.241 11.856 6.583 1.00 90.88 73 SER A N 1
ATOM 578 C CA . SER A 1 73 ? -7.789 11.060 5.432 1.00 90.88 73 SER A CA 1
ATOM 579 C C . SER A 1 73 ? -7.673 11.904 4.160 1.00 90.88 73 SER A C 1
ATOM 581 O O . SER A 1 73 ? -6.716 11.721 3.405 1.00 90.88 73 SER A O 1
ATOM 583 N N . ALA A 1 74 ? -8.570 12.870 3.941 1.00 90.69 74 ALA A N 1
ATOM 584 C CA . ALA A 1 74 ? -8.492 13.789 2.807 1.00 90.69 74 ALA A CA 1
ATOM 585 C C . ALA A 1 74 ? -7.263 14.709 2.892 1.00 90.69 74 ALA A C 1
ATOM 587 O O . ALA A 1 74 ? -6.547 14.854 1.903 1.00 90.69 74 ALA A O 1
ATOM 588 N N . ILE A 1 75 ? -6.960 15.268 4.072 1.00 91.31 75 ILE A N 1
ATOM 589 C CA . ILE A 1 75 ? -5.761 16.100 4.287 1.00 91.31 75 ILE A CA 1
ATOM 590 C C . ILE A 1 75 ? -4.485 15.307 3.999 1.00 91.31 75 ILE A C 1
ATOM 592 O O . ILE A 1 75 ? -3.616 15.784 3.269 1.00 91.31 75 ILE A O 1
ATOM 596 N N . ILE A 1 76 ? -4.374 14.089 4.540 1.00 88.19 76 ILE A N 1
ATOM 597 C CA . ILE A 1 76 ? -3.206 13.226 4.309 1.00 88.19 76 ILE A CA 1
ATOM 598 C C . ILE A 1 76 ? -3.071 12.912 2.814 1.00 88.19 76 ILE A C 1
ATOM 600 O O . ILE A 1 76 ? -1.976 13.000 2.261 1.00 88.19 76 ILE A O 1
ATOM 604 N N . THR A 1 77 ? -4.186 12.611 2.144 1.00 87.88 77 THR A N 1
ATOM 605 C CA . THR A 1 77 ? -4.200 12.350 0.698 1.00 87.88 77 THR A CA 1
ATOM 606 C C . THR A 1 77 ? -3.708 13.557 -0.091 1.00 87.88 77 THR A C 1
ATOM 608 O O . THR A 1 77 ? -2.847 13.409 -0.956 1.00 87.88 77 THR A O 1
ATOM 611 N N . ALA A 1 78 ? -4.211 14.754 0.222 1.00 86.44 78 ALA A N 1
ATOM 612 C CA . ALA A 1 78 ? -3.810 15.989 -0.440 1.00 86.44 78 ALA A CA 1
ATOM 613 C C . ALA A 1 78 ? -2.315 16.278 -0.239 1.00 86.44 78 ALA A C 1
ATOM 615 O O . ALA A 1 78 ? -1.623 16.601 -1.202 1.00 86.44 78 ALA A O 1
ATOM 616 N N . ALA A 1 79 ? -1.794 16.086 0.978 1.00 85.75 79 ALA A N 1
ATOM 617 C CA . ALA A 1 79 ? -0.372 16.248 1.271 1.00 85.75 79 ALA A CA 1
ATOM 618 C C . ALA A 1 79 ? 0.499 15.288 0.440 1.00 85.75 79 ALA A C 1
ATOM 620 O O . ALA A 1 79 ? 1.462 15.724 -0.190 1.00 85.75 79 ALA A O 1
ATOM 621 N N . ILE A 1 80 ? 0.128 14.004 0.369 1.00 81.00 80 ILE A N 1
ATOM 622 C CA . ILE A 1 80 ? 0.826 13.013 -0.467 1.00 81.00 80 ILE A CA 1
ATOM 623 C C . ILE A 1 80 ? 0.760 13.416 -1.945 1.00 81.00 80 ILE A C 1
ATOM 625 O O . ILE A 1 80 ? 1.778 13.393 -2.637 1.00 81.00 80 ILE A O 1
ATOM 629 N N . CYS A 1 81 ? -0.414 13.823 -2.433 1.00 80.31 81 CYS A N 1
ATOM 630 C CA . CYS A 1 81 ? -0.596 14.219 -3.828 1.00 80.31 81 CYS A CA 1
ATOM 631 C C . CYS A 1 81 ? 0.240 15.452 -4.196 1.00 80.31 81 CYS A C 1
ATOM 633 O O . CYS A 1 81 ? 0.829 15.479 -5.274 1.00 80.31 81 CYS A O 1
ATOM 635 N N . LEU A 1 82 ? 0.350 16.438 -3.301 1.00 80.69 82 LEU A N 1
ATOM 636 C CA . LEU A 1 82 ? 1.189 17.621 -3.504 1.00 80.69 82 LEU A CA 1
ATOM 637 C C . LEU A 1 82 ? 2.677 17.260 -3.566 1.00 80.69 82 LEU A C 1
ATOM 639 O O . LEU A 1 82 ? 3.362 17.675 -4.500 1.00 80.69 82 LEU A O 1
ATOM 643 N N . ILE A 1 83 ? 3.166 16.448 -2.621 1.00 75.38 83 ILE A N 1
ATOM 644 C CA . ILE A 1 83 ? 4.571 16.001 -2.582 1.00 75.38 83 ILE A CA 1
ATOM 645 C C . ILE A 1 83 ? 4.926 15.231 -3.858 1.00 75.38 83 ILE A C 1
ATOM 647 O O . ILE A 1 83 ? 5.976 15.453 -4.458 1.00 75.38 83 ILE A O 1
ATOM 651 N N . MET A 1 84 ? 4.023 14.359 -4.307 1.00 70.69 84 MET A N 1
ATOM 652 C CA . MET A 1 84 ? 4.244 13.492 -5.465 1.00 70.69 84 MET A CA 1
ATOM 653 C C . MET A 1 84 ? 3.885 14.149 -6.807 1.00 70.69 84 MET A C 1
ATOM 655 O O . MET A 1 84 ? 4.007 13.495 -7.844 1.00 70.69 84 MET A O 1
ATOM 659 N N . LYS A 1 85 ? 3.454 15.423 -6.808 1.00 72.19 85 LYS A N 1
ATOM 660 C CA . LYS A 1 85 ? 2.976 16.172 -7.990 1.00 72.19 85 LYS A CA 1
ATOM 661 C C . LYS A 1 85 ? 1.909 15.407 -8.777 1.00 72.19 85 LYS A C 1
ATOM 663 O O . LYS A 1 85 ? 1.978 15.255 -9.997 1.00 72.19 85 LYS A O 1
ATOM 668 N N . PHE A 1 86 ? 0.935 14.879 -8.050 1.00 68.31 86 PHE A N 1
ATOM 669 C CA . PHE A 1 86 ? -0.070 13.986 -8.589 1.00 68.31 86 PHE A CA 1
ATOM 670 C C . PHE A 1 86 ? -1.217 14.745 -9.265 1.00 68.31 86 PHE A C 1
ATOM 672 O O . PHE A 1 86 ? -1.802 15.642 -8.666 1.00 68.31 86 PHE A O 1
ATOM 679 N N . THR A 1 87 ? -1.552 14.385 -10.508 1.00 69.44 87 THR A N 1
ATOM 680 C CA . THR A 1 87 ? -2.516 15.143 -11.333 1.00 69.44 87 THR A CA 1
ATOM 681 C C . THR A 1 87 ? -3.817 14.399 -11.635 1.00 69.44 87 THR A C 1
ATOM 683 O O . THR A 1 87 ? -4.781 15.014 -12.083 1.00 69.44 87 THR A O 1
ATOM 686 N N . SER A 1 88 ? -3.888 13.086 -11.393 1.00 78.19 88 SER A N 1
ATOM 687 C CA . SER A 1 88 ? -5.069 12.291 -11.745 1.00 78.19 88 SER A CA 1
ATOM 688 C C . SER A 1 88 ? -6.105 12.267 -10.620 1.00 78.19 88 SER A C 1
ATOM 690 O O . SER A 1 88 ? -5.924 11.586 -9.611 1.00 78.19 88 SER A O 1
ATOM 692 N N . LEU A 1 89 ? -7.264 12.881 -10.853 1.00 79.62 89 LEU A N 1
ATOM 693 C CA . LEU A 1 89 ? -8.370 12.918 -9.891 1.00 79.62 89 LEU A CA 1
ATOM 694 C C . LEU A 1 89 ? -8.894 11.523 -9.498 1.00 79.62 89 LEU A C 1
ATOM 696 O O . LEU A 1 89 ? -9.114 11.269 -8.316 1.00 79.62 89 LEU A O 1
ATOM 700 N N . THR A 1 90 ? -9.033 10.588 -10.445 1.00 81.38 90 THR A N 1
ATOM 701 C CA . THR A 1 90 ? -9.544 9.229 -10.167 1.00 81.38 90 THR A CA 1
ATOM 702 C C . THR A 1 90 ? -8.681 8.503 -9.138 1.00 81.38 90 THR A C 1
ATOM 704 O O . THR A 1 90 ? -9.161 8.026 -8.114 1.00 81.38 90 THR A O 1
ATOM 707 N N . TRP A 1 91 ? -7.376 8.473 -9.376 1.00 75.81 91 TRP A N 1
ATOM 708 C CA . TRP A 1 91 ? -6.410 7.847 -8.482 1.00 75.81 91 TRP A CA 1
ATOM 709 C C . TRP A 1 91 ? -6.248 8.572 -7.141 1.00 75.81 91 TRP A C 1
ATOM 711 O O . TRP A 1 91 ? -5.953 7.924 -6.141 1.00 75.81 91 TRP A O 1
ATOM 721 N N . MET A 1 92 ? -6.498 9.884 -7.090 1.00 81.62 92 MET A N 1
ATOM 722 C CA . MET A 1 92 ? -6.550 10.631 -5.831 1.00 81.62 92 MET A CA 1
ATOM 723 C C . MET A 1 92 ? -7.716 10.149 -4.958 1.00 81.62 92 MET A C 1
ATOM 725 O O . MET A 1 92 ? -7.533 9.924 -3.764 1.00 81.62 92 MET A O 1
ATOM 729 N N . LEU A 1 93 ? -8.894 9.922 -5.550 1.00 85.75 93 LEU A N 1
ATOM 730 C CA . LEU A 1 93 ? -10.046 9.363 -4.835 1.00 85.75 93 LEU A CA 1
ATOM 731 C C . LEU A 1 93 ? -9.783 7.930 -4.362 1.00 85.75 93 LEU A C 1
ATOM 733 O O . LEU A 1 93 ? -10.105 7.585 -3.228 1.00 85.75 93 LEU A O 1
ATOM 737 N N . VAL A 1 94 ? -9.156 7.109 -5.206 1.00 83.44 94 VAL A N 1
ATOM 738 C CA . VAL A 1 94 ? -8.765 5.738 -4.848 1.00 83.44 94 VAL A CA 1
ATOM 739 C C . VAL A 1 94 ? -7.806 5.744 -3.651 1.00 83.44 94 VAL A C 1
ATOM 741 O O . VAL A 1 94 ? -8.034 5.030 -2.675 1.00 83.44 94 VAL A O 1
ATOM 744 N N . LEU A 1 95 ? -6.777 6.595 -3.680 1.00 82.69 95 LEU A N 1
ATOM 745 C CA . LEU A 1 95 ? -5.842 6.769 -2.567 1.00 82.69 95 LEU A CA 1
ATOM 746 C C . LEU A 1 95 ? -6.553 7.220 -1.284 1.00 82.69 95 LEU A C 1
ATOM 748 O O . LEU A 1 95 ? -6.285 6.682 -0.210 1.00 82.69 95 LEU A O 1
ATOM 752 N N . TRP A 1 96 ? -7.484 8.169 -1.400 1.00 88.50 96 TRP A N 1
ATOM 753 C CA . TRP A 1 96 ? -8.261 8.659 -0.267 1.00 88.50 96 TRP A CA 1
ATOM 754 C C . TRP A 1 96 ? -9.057 7.544 0.413 1.00 88.50 96 TRP A C 1
ATOM 756 O O . TRP A 1 96 ? -8.963 7.379 1.629 1.00 88.50 96 TRP A O 1
ATOM 766 N N . VAL A 1 97 ? -9.766 6.724 -0.369 1.00 89.12 97 VAL A N 1
ATOM 767 C CA . VAL A 1 97 ? -10.529 5.577 0.146 1.00 89.12 97 VAL A CA 1
ATOM 768 C C . VAL A 1 97 ? -9.619 4.591 0.882 1.00 89.12 97 VAL A C 1
ATOM 770 O O . VAL A 1 97 ? -9.972 4.116 1.963 1.00 89.12 97 VAL A O 1
ATOM 773 N N . PHE A 1 98 ? -8.417 4.331 0.361 1.00 85.00 98 PHE A N 1
ATOM 774 C CA . PHE A 1 98 ? -7.457 3.428 1.002 1.00 85.00 98 PHE A CA 1
ATOM 775 C C . PHE A 1 98 ? -6.812 3.984 2.277 1.00 85.00 98 PHE A C 1
ATOM 777 O O . PHE A 1 98 ? -6.324 3.209 3.100 1.00 85.00 98 PHE A O 1
ATOM 784 N N . LEU A 1 99 ? -6.859 5.298 2.497 1.00 86.50 99 LEU A N 1
ATOM 785 C CA . LEU A 1 99 ? -6.404 5.927 3.738 1.00 86.50 99 LEU A CA 1
ATOM 786 C C . LEU A 1 99 ? -7.469 5.927 4.848 1.00 86.50 99 LEU A C 1
ATOM 788 O O . LEU A 1 99 ? -7.121 6.108 6.017 1.00 86.50 99 LEU A O 1
ATOM 792 N N . ILE A 1 100 ? -8.746 5.674 4.533 1.00 89.50 100 ILE A N 1
ATOM 793 C CA . ILE A 1 100 ? -9.832 5.632 5.529 1.00 89.50 100 ILE A CA 1
ATOM 794 C C . ILE A 1 100 ? -9.573 4.579 6.625 1.00 89.50 100 ILE A C 1
ATOM 796 O O . ILE A 1 100 ? -9.664 4.943 7.801 1.00 89.50 100 ILE A O 1
ATOM 800 N N . PRO A 1 101 ? -9.202 3.315 6.317 1.00 85.12 101 PRO A N 1
ATOM 801 C CA . PRO A 1 101 ? -8.863 2.327 7.344 1.00 85.12 101 PRO A CA 1
ATOM 802 C C . PRO A 1 101 ? -7.742 2.776 8.286 1.00 85.12 101 PRO A C 1
ATOM 804 O O . PRO A 1 101 ? -7.839 2.553 9.492 1.00 85.12 101 PRO A O 1
ATOM 807 N N . LEU A 1 102 ? -6.711 3.453 7.760 1.00 83.75 102 LEU A N 1
ATOM 808 C CA . LEU A 1 102 ? -5.586 3.956 8.556 1.00 83.75 102 LEU A CA 1
ATOM 809 C C . LEU A 1 102 ? -6.056 4.951 9.611 1.00 83.75 102 LEU A C 1
ATOM 811 O O . LEU A 1 102 ? -5.762 4.808 10.799 1.00 83.75 102 LEU A O 1
ATOM 815 N N . VAL A 1 103 ? -6.812 5.950 9.167 1.00 86.62 103 VAL A N 1
ATOM 816 C CA . VAL A 1 103 ? -7.304 7.013 10.039 1.00 86.62 103 VAL A CA 1
ATOM 817 C C . VAL A 1 103 ? -8.323 6.462 11.031 1.00 86.62 103 VAL A C 1
ATOM 819 O O . VAL A 1 103 ? -8.232 6.753 12.222 1.00 86.62 103 VAL A O 1
ATOM 822 N N . LEU A 1 104 ? -9.242 5.601 10.582 1.00 86.75 104 LEU A N 1
ATOM 823 C CA . LEU A 1 104 ? -10.219 4.937 11.446 1.00 86.75 104 LEU A CA 1
ATOM 824 C C . LEU A 1 104 ? -9.532 4.115 12.546 1.00 86.75 104 LEU A C 1
ATOM 826 O O . LEU A 1 104 ? -9.932 4.185 13.709 1.00 86.75 104 LEU A O 1
ATOM 830 N N . TRP A 1 105 ? -8.471 3.380 12.208 1.00 83.56 105 TRP A N 1
ATOM 831 C CA . TRP A 1 105 ? -7.682 2.630 13.182 1.00 83.56 105 TRP A CA 1
ATOM 832 C C . TRP A 1 105 ? -7.001 3.546 14.203 1.00 83.56 105 TRP A C 1
ATOM 834 O O . TRP A 1 105 ? -7.112 3.310 15.409 1.00 83.56 105 TRP A O 1
ATOM 844 N N . MET A 1 106 ? -6.350 4.619 13.737 1.00 80.44 106 MET A N 1
ATOM 845 C CA . MET A 1 106 ? -5.695 5.595 14.610 1.00 80.44 106 MET A CA 1
ATOM 846 C C . MET A 1 106 ? -6.685 6.248 15.579 1.00 80.44 106 MET A C 1
ATOM 848 O O . MET A 1 106 ? -6.446 6.259 16.787 1.00 80.44 106 MET A O 1
ATOM 852 N N . VAL A 1 107 ? -7.820 6.737 15.073 1.00 81.38 107 VAL A N 1
ATOM 853 C CA . VAL A 1 107 ? -8.882 7.360 15.881 1.00 81.38 107 VAL A CA 1
ATOM 854 C C . VAL A 1 107 ? -9.443 6.366 16.901 1.00 81.38 107 VAL A C 1
ATOM 856 O O . VAL A 1 107 ? -9.590 6.694 18.082 1.00 81.38 107 VAL A O 1
ATOM 859 N N . ASN A 1 108 ? -9.699 5.122 16.484 1.00 78.06 108 ASN A N 1
ATOM 860 C CA . ASN A 1 108 ? -10.199 4.081 17.377 1.00 78.06 108 ASN A CA 1
ATOM 861 C C . ASN A 1 108 ? -9.223 3.788 18.530 1.00 78.06 108 ASN A C 1
ATOM 863 O O . ASN A 1 108 ? -9.650 3.681 19.684 1.00 78.06 108 ASN A O 1
ATOM 867 N N . ILE A 1 109 ? -7.918 3.702 18.256 1.00 67.31 109 ILE A N 1
ATOM 868 C CA . ILE A 1 109 ? -6.893 3.491 19.290 1.00 67.31 109 ILE A CA 1
ATOM 869 C C . ILE A 1 109 ? -6.795 4.680 20.242 1.00 67.31 109 ILE A C 1
ATOM 871 O O . ILE A 1 109 ? -6.773 4.485 21.460 1.00 67.31 109 ILE A O 1
ATOM 875 N N . LEU A 1 110 ? -6.762 5.902 19.704 1.00 67.12 110 LEU A N 1
ATOM 876 C CA . LEU A 1 110 ? -6.629 7.124 20.499 1.00 67.12 110 LEU A CA 1
ATOM 877 C C . LEU A 1 110 ? -7.779 7.284 21.501 1.00 67.12 110 LEU A C 1
ATOM 879 O O . LEU A 1 110 ? -7.553 7.738 22.623 1.00 67.12 110 LEU A O 1
ATOM 883 N N . ARG A 1 111 ? -8.993 6.865 21.124 1.00 67.56 111 ARG A N 1
ATOM 884 C CA . ARG A 1 111 ? -10.200 7.038 21.939 1.00 67.56 111 ARG A CA 1
ATOM 885 C C . ARG A 1 111 ? -10.475 5.887 22.903 1.00 67.56 111 ARG A C 1
ATOM 887 O O . ARG A 1 111 ? -10.859 6.129 24.043 1.00 67.56 111 ARG A O 1
ATOM 894 N N . THR A 1 112 ? -10.310 4.634 22.475 1.00 60.25 112 THR A N 1
ATOM 895 C CA . THR A 1 112 ? -10.730 3.481 23.296 1.00 60.25 112 THR A CA 1
ATOM 896 C C . THR A 1 112 ? -9.846 3.248 24.514 1.00 60.25 112 THR A C 1
ATOM 898 O O . THR A 1 112 ? -10.314 2.671 25.495 1.00 60.25 112 THR A O 1
ATOM 901 N N . LYS A 1 113 ? -8.578 3.678 24.491 1.00 53.41 113 LYS A N 1
ATOM 902 C CA . LYS A 1 113 ? -7.652 3.439 25.601 1.00 53.41 113 LYS A CA 1
ATOM 903 C C . LYS A 1 113 ? -6.601 4.561 25.724 1.00 53.41 113 LYS A C 1
ATOM 905 O O . LYS A 1 113 ? -5.450 4.358 25.342 1.00 53.41 113 LYS A O 1
ATOM 910 N N . PRO A 1 114 ? -6.913 5.705 26.362 1.00 54.22 114 PRO A N 1
ATOM 911 C CA . PRO A 1 114 ? -5.924 6.763 26.616 1.00 54.22 114 PRO A CA 1
ATOM 912 C C . PRO A 1 114 ? -4.729 6.276 27.464 1.00 54.22 114 PRO A C 1
ATOM 914 O O . PRO A 1 114 ? -3.599 6.697 27.237 1.00 54.22 114 PRO A O 1
ATOM 917 N N . LYS A 1 115 ? -4.926 5.288 28.357 1.00 46.94 115 LYS A N 1
ATOM 918 C CA . LYS A 1 115 ? -3.830 4.580 29.059 1.00 46.94 115 LYS A CA 1
ATOM 919 C C . LYS A 1 115 ? -2.994 3.662 28.144 1.00 46.94 115 LYS A C 1
ATOM 921 O O . LYS A 1 115 ? -1.823 3.435 28.440 1.00 46.94 115 LYS A O 1
ATOM 926 N N . LEU A 1 116 ? -3.531 3.173 27.016 1.00 47.41 116 LEU A N 1
ATOM 927 C CA . LEU A 1 116 ? -2.709 2.530 25.980 1.00 47.41 116 LEU A CA 1
ATOM 928 C C . LEU A 1 116 ? -1.882 3.533 25.194 1.00 47.41 116 LEU A C 1
ATOM 930 O O . LEU A 1 116 ? -0.924 3.095 24.598 1.00 47.41 116 LEU A O 1
ATOM 934 N N . ARG A 1 117 ? -2.154 4.840 25.200 1.00 47.16 117 ARG A N 1
ATOM 935 C CA . ARG A 1 117 ? -1.239 5.811 24.574 1.00 47.16 117 ARG A CA 1
ATOM 936 C C . ARG A 1 117 ? 0.159 5.720 25.206 1.00 47.16 117 ARG A C 1
ATOM 938 O O . ARG A 1 117 ? 1.160 5.678 24.506 1.00 47.16 117 ARG A O 1
ATOM 945 N N . ILE A 1 118 ? 0.200 5.552 26.530 1.00 44.19 118 ILE A N 1
ATOM 946 C CA . ILE A 1 118 ? 1.420 5.312 27.319 1.00 44.19 118 ILE A CA 1
ATOM 947 C C . ILE A 1 118 ? 1.898 3.857 27.172 1.00 44.19 118 ILE A C 1
ATOM 949 O O . ILE A 1 118 ? 3.095 3.598 27.073 1.00 44.19 118 ILE A O 1
ATOM 953 N N . LYS A 1 119 ? 0.979 2.882 27.102 1.00 42.38 119 LYS A N 1
ATOM 954 C CA . LYS A 1 119 ? 1.339 1.467 26.913 1.00 42.38 119 LYS A CA 1
ATOM 955 C C . LYS A 1 119 ? 1.756 1.117 25.480 1.00 42.38 119 LYS A C 1
ATOM 957 O O . LYS A 1 119 ? 2.446 0.141 25.320 1.00 42.38 119 LYS A O 1
ATOM 962 N N . MET A 1 120 ? 1.416 1.891 24.458 1.00 46.00 120 MET A N 1
ATOM 963 C CA . MET A 1 120 ? 1.803 1.723 23.047 1.00 46.00 120 MET A CA 1
ATOM 964 C C . MET A 1 120 ? 3.198 2.312 22.800 1.00 46.00 120 MET A C 1
ATOM 966 O O . MET A 1 120 ? 3.944 1.789 21.984 1.00 46.00 120 MET A O 1
ATOM 970 N N . ILE A 1 121 ? 3.597 3.307 23.602 1.00 48.97 121 ILE A N 1
ATOM 971 C CA . ILE A 1 121 ? 5.004 3.698 23.786 1.00 48.97 121 ILE A CA 1
ATOM 972 C C . ILE A 1 121 ? 5.789 2.565 24.488 1.00 48.97 121 ILE A C 1
ATOM 974 O O . ILE A 1 121 ? 6.973 2.383 24.228 1.00 48.97 121 ILE A O 1
ATOM 978 N N . LYS A 1 122 ? 5.132 1.759 25.340 1.00 43.53 122 LYS A N 1
ATOM 979 C CA . LYS A 1 122 ? 5.760 0.667 26.116 1.00 43.53 122 LYS A CA 1
ATOM 980 C C . LYS A 1 122 ? 5.694 -0.732 25.457 1.00 43.53 122 LYS A C 1
ATOM 982 O O . LYS A 1 122 ? 6.586 -1.540 25.687 1.00 43.53 122 LYS A O 1
ATOM 987 N N . ASP A 1 123 ? 4.686 -1.011 24.626 1.00 57.53 123 ASP A N 1
ATOM 988 C CA . ASP A 1 123 ? 4.315 -2.239 23.888 1.00 57.53 123 ASP A CA 1
ATOM 989 C C . ASP A 1 123 ? 4.001 -1.878 22.417 1.00 57.53 123 ASP A C 1
ATOM 991 O O . ASP A 1 123 ? 2.899 -2.098 21.914 1.00 57.53 123 ASP A O 1
ATOM 995 N N . SER A 1 124 ? 4.980 -1.283 21.724 1.00 64.25 124 SER A N 1
ATOM 996 C CA . SER A 1 124 ? 4.844 -0.768 20.350 1.00 64.25 124 SER A CA 1
ATOM 997 C C . SER A 1 124 ? 4.713 -1.845 19.268 1.00 64.25 124 SER A C 1
ATOM 999 O O . SER A 1 124 ? 4.339 -1.536 18.140 1.00 64.25 124 SER A O 1
ATOM 1001 N N . SER A 1 125 ? 4.976 -3.110 19.594 1.00 67.75 125 SER A N 1
ATOM 1002 C CA . SER A 1 125 ? 5.098 -4.214 18.638 1.00 67.75 125 SER A CA 1
ATOM 1003 C C . SER A 1 125 ? 3.831 -4.452 17.810 1.00 67.75 125 SER A C 1
ATOM 1005 O O . SER A 1 125 ? 3.867 -4.434 16.581 1.00 67.75 125 SER A O 1
ATOM 1007 N N . ALA A 1 126 ? 2.682 -4.609 18.470 1.00 68.94 126 ALA A N 1
ATOM 1008 C CA . ALA A 1 126 ? 1.415 -4.856 17.778 1.00 68.94 126 ALA A CA 1
ATOM 1009 C C . ALA A 1 126 ? 0.953 -3.639 16.958 1.00 68.94 126 ALA A C 1
ATOM 1011 O O . ALA A 1 126 ? 0.390 -3.793 15.875 1.00 68.94 126 ALA A O 1
ATOM 1012 N N . ALA A 1 127 ? 1.212 -2.428 17.454 1.00 70.69 127 ALA A N 1
ATOM 1013 C CA . ALA A 1 127 ? 0.900 -1.187 16.756 1.00 70.69 127 ALA A CA 1
ATOM 1014 C C . ALA A 1 127 ? 1.752 -1.003 15.494 1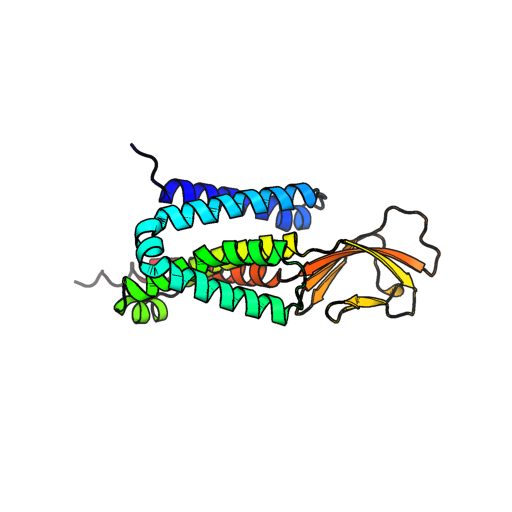.00 70.69 127 ALA A C 1
ATOM 1016 O O . ALA A 1 127 ? 1.216 -0.662 14.443 1.00 70.69 127 ALA A O 1
ATOM 1017 N N . MET A 1 128 ? 3.055 -1.278 15.592 1.00 72.81 128 MET A N 1
ATOM 1018 C CA . MET A 1 128 ? 3.972 -1.267 14.454 1.00 72.81 128 MET A CA 1
ATOM 1019 C C . MET A 1 128 ? 3.524 -2.261 13.385 1.00 72.81 128 MET A C 1
ATOM 1021 O O . MET A 1 128 ? 3.483 -1.894 12.218 1.00 72.81 128 MET A O 1
ATOM 1025 N N . ALA A 1 129 ? 3.088 -3.465 13.769 1.00 74.50 129 ALA A N 1
ATOM 1026 C CA . ALA A 1 129 ? 2.581 -4.440 12.807 1.00 74.50 129 ALA A CA 1
ATOM 1027 C C . ALA A 1 129 ? 1.306 -3.963 12.086 1.00 74.50 129 ALA A C 1
ATOM 1029 O O . ALA A 1 129 ? 1.202 -4.123 10.875 1.00 74.50 129 ALA A O 1
ATOM 1030 N N . HIS A 1 130 ? 0.362 -3.327 12.788 1.00 73.94 130 HIS A N 1
ATOM 1031 C CA . HIS A 1 130 ? -0.860 -2.798 12.162 1.00 73.94 130 HIS A CA 1
ATOM 1032 C C . HIS A 1 130 ? -0.573 -1.628 11.216 1.00 73.94 130 HIS A C 1
ATOM 1034 O O . HIS A 1 130 ? -1.065 -1.623 10.091 1.00 73.94 130 HIS A O 1
ATOM 1040 N N . ILE A 1 131 ? 0.252 -0.663 11.641 1.00 78.38 131 ILE A N 1
ATOM 1041 C CA . ILE A 1 131 ? 0.710 0.428 10.765 1.00 78.38 131 ILE A CA 1
ATOM 1042 C C . ILE A 1 131 ? 1.445 -0.164 9.563 1.00 78.38 131 ILE A C 1
ATOM 1044 O O . ILE A 1 131 ? 1.209 0.249 8.433 1.00 78.38 131 ILE A O 1
ATOM 1048 N N . GLY A 1 132 ? 2.283 -1.170 9.807 1.00 80.56 132 GLY A N 1
ATOM 1049 C CA . GLY A 1 132 ? 3.037 -1.870 8.785 1.00 80.56 132 GLY A CA 1
ATOM 1050 C C . GLY A 1 132 ? 2.144 -2.505 7.725 1.00 80.56 132 GLY A C 1
ATOM 1051 O O . GLY A 1 132 ? 2.346 -2.251 6.545 1.00 80.56 132 GLY A O 1
ATOM 1052 N N . VAL A 1 133 ? 1.104 -3.245 8.125 1.00 74.94 133 VAL A N 1
ATOM 1053 C CA . VAL A 1 133 ? 0.114 -3.833 7.202 1.00 74.94 133 VAL A CA 1
ATOM 1054 C C . VAL A 1 133 ? -0.557 -2.759 6.353 1.00 74.94 133 VAL A C 1
ATOM 1056 O O . VAL A 1 133 ? -0.673 -2.916 5.140 1.00 74.94 133 VAL A O 1
ATOM 1059 N N . ILE A 1 134 ? -0.957 -1.646 6.965 1.00 77.75 134 ILE A N 1
ATOM 1060 C CA . ILE A 1 134 ? -1.667 -0.582 6.255 1.00 77.75 134 ILE A CA 1
ATOM 1061 C C . ILE A 1 134 ? -0.741 0.141 5.268 1.00 77.75 134 ILE A C 1
ATOM 1063 O O . ILE A 1 134 ? -1.138 0.374 4.129 1.00 77.75 134 ILE A O 1
ATOM 1067 N N . LEU A 1 135 ? 0.503 0.437 5.657 1.00 81.00 135 LEU A N 1
ATOM 1068 C CA . LEU A 1 135 ? 1.511 1.010 4.758 1.00 81.00 135 LEU A CA 1
ATOM 1069 C C . LEU A 1 135 ? 1.892 0.046 3.633 1.00 81.00 135 LEU A C 1
ATOM 1071 O O . LEU A 1 135 ? 2.092 0.481 2.503 1.00 81.00 135 LEU A O 1
ATOM 1075 N N . LEU A 1 136 ? 1.935 -1.255 3.923 1.00 81.44 136 LEU A N 1
ATOM 1076 C CA . LEU A 1 136 ? 2.229 -2.292 2.944 1.00 81.44 136 LEU A CA 1
ATOM 1077 C C . LEU A 1 136 ? 1.150 -2.340 1.857 1.00 81.44 136 LEU A C 1
ATOM 1079 O O . LEU A 1 136 ? 1.470 -2.271 0.670 1.00 81.44 136 LEU A O 1
ATOM 1083 N N . ILE A 1 137 ? -0.122 -2.378 2.265 1.00 75.19 137 ILE A N 1
ATOM 1084 C CA . ILE A 1 137 ? -1.282 -2.304 1.365 1.00 75.19 137 ILE A CA 1
ATOM 1085 C C . ILE A 1 137 ? -1.238 -1.008 0.552 1.00 75.19 137 ILE A C 1
ATOM 1087 O O . ILE A 1 137 ? -1.317 -1.036 -0.676 1.00 75.19 137 ILE A O 1
ATOM 1091 N N . LEU A 1 138 ? -1.041 0.127 1.225 1.00 77.50 138 LEU A N 1
ATOM 1092 C CA . LEU A 1 138 ? -0.987 1.435 0.583 1.00 77.50 138 LEU A CA 1
ATOM 1093 C C . LEU A 1 138 ? 0.143 1.515 -0.449 1.00 77.50 138 LEU A C 1
ATOM 1095 O O . LEU A 1 138 ? -0.074 2.013 -1.549 1.00 77.50 138 LEU A O 1
ATOM 1099 N N . GLY A 1 139 ? 1.326 0.993 -0.128 1.00 78.00 139 GLY A N 1
ATOM 1100 C CA . GLY A 1 139 ? 2.486 0.957 -1.014 1.00 78.00 139 GLY A CA 1
ATOM 1101 C C . GLY A 1 139 ? 2.280 0.076 -2.240 1.00 78.00 139 GLY A C 1
ATOM 1102 O O . GLY A 1 139 ? 2.600 0.497 -3.349 1.00 78.00 139 GLY A O 1
ATOM 1103 N N . VAL A 1 140 ? 1.687 -1.112 -2.083 1.00 74.25 140 VAL A N 1
ATOM 1104 C CA . VAL A 1 140 ? 1.372 -1.995 -3.223 1.00 74.25 140 VAL A CA 1
ATOM 1105 C C . VAL A 1 140 ? 0.384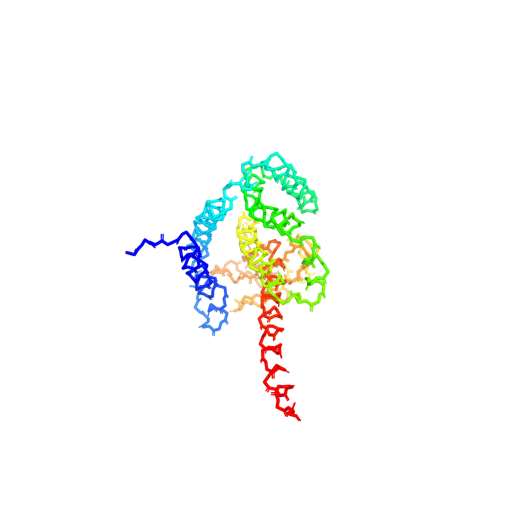 -1.327 -4.165 1.00 74.25 140 VAL A C 1
ATOM 1107 O O . VAL A 1 140 ? 0.610 -1.303 -5.373 1.00 74.25 140 VAL A O 1
ATOM 1110 N N . ILE A 1 141 ? -0.683 -0.737 -3.630 1.00 70.69 141 ILE A N 1
ATOM 1111 C CA . ILE A 1 141 ? -1.695 -0.078 -4.451 1.00 70.69 141 ILE A CA 1
ATOM 1112 C C . ILE A 1 141 ? -1.119 1.161 -5.117 1.00 70.69 141 ILE A C 1
ATOM 1114 O O . ILE A 1 141 ? -1.292 1.325 -6.314 1.00 70.69 141 ILE A O 1
ATOM 1118 N N . THR A 1 142 ? -0.450 2.042 -4.375 1.00 70.94 142 THR A N 1
ATOM 1119 C CA . THR A 1 142 ? 0.054 3.305 -4.932 1.00 70.94 142 THR A CA 1
ATOM 1120 C C . THR A 1 142 ? 1.147 3.066 -5.966 1.00 70.94 142 THR A C 1
ATOM 1122 O O . THR A 1 142 ? 1.071 3.618 -7.057 1.00 70.94 142 THR A O 1
ATOM 1125 N N . SER A 1 143 ? 2.093 2.163 -5.709 1.00 72.44 143 SER A N 1
ATOM 1126 C CA . SER A 1 143 ? 3.115 1.790 -6.700 1.00 72.44 143 SER A CA 1
ATOM 1127 C C . SER A 1 143 ? 2.555 1.117 -7.948 1.00 72.44 143 SER A C 1
ATOM 1129 O O . SER A 1 143 ? 3.190 1.125 -8.999 1.00 72.44 143 SER A O 1
ATOM 1131 N N . THR A 1 144 ? 1.362 0.548 -7.848 1.00 67.88 144 THR A N 1
ATOM 1132 C CA . THR A 1 144 ? 0.640 -0.091 -8.943 1.00 67.88 144 THR A CA 1
ATOM 1133 C C . THR A 1 144 ? -0.211 0.891 -9.731 1.00 67.88 144 THR A C 1
ATOM 1135 O O . THR A 1 144 ? -0.083 1.011 -10.942 1.00 67.88 144 THR A O 1
ATOM 1138 N N . ALA A 1 145 ? -1.070 1.615 -9.031 1.00 64.88 145 ALA A N 1
ATOM 1139 C CA . ALA A 1 145 ? -1.986 2.606 -9.562 1.00 64.88 145 ALA A CA 1
ATOM 1140 C C . ALA A 1 145 ? -1.265 3.713 -10.327 1.00 64.88 145 ALA A C 1
ATOM 1142 O O . ALA A 1 145 ? -1.742 4.217 -11.341 1.00 64.88 145 ALA A O 1
ATOM 1143 N N . LEU A 1 146 ? -0.114 4.111 -9.797 1.00 68.00 146 LEU A N 1
ATOM 1144 C CA . LEU A 1 146 ? 0.618 5.275 -10.258 1.00 68.00 146 LEU A CA 1
ATOM 1145 C C . LEU A 1 146 ? 1.822 4.888 -11.124 1.00 68.00 146 LEU A C 1
ATOM 1147 O O . LEU A 1 146 ? 2.626 5.758 -11.468 1.00 68.00 146 LEU A O 1
ATOM 1151 N N . SER A 1 147 ? 1.966 3.602 -11.467 1.00 72.38 147 SER A N 1
ATOM 1152 C CA . SER A 1 147 ? 3.047 3.167 -12.340 1.00 72.38 147 SER A CA 1
ATOM 1153 C C . SER A 1 147 ? 2.866 3.738 -13.735 1.00 72.38 147 SER A C 1
ATOM 1155 O O . SER A 1 147 ? 1.795 3.601 -14.329 1.00 72.38 147 SER A O 1
ATOM 1157 N N . LYS A 1 148 ? 3.919 4.342 -14.278 1.00 71.44 148 LYS A N 1
ATOM 1158 C CA . LYS A 1 148 ? 3.991 4.679 -15.699 1.00 71.44 148 LYS A CA 1
ATOM 1159 C C . LYS A 1 148 ? 4.828 3.628 -16.397 1.00 71.44 148 LYS A C 1
ATOM 1161 O O . LYS A 1 148 ? 5.877 3.252 -15.883 1.00 71.44 148 LYS A O 1
ATOM 1166 N N . GLN A 1 149 ? 4.363 3.189 -17.556 1.00 72.06 149 GLN A N 1
ATOM 1167 C CA . GLN A 1 149 ? 5.110 2.316 -18.449 1.00 72.06 149 GLN A CA 1
ATOM 1168 C C . GLN A 1 149 ? 5.354 3.055 -19.754 1.00 72.06 149 GLN A C 1
ATOM 1170 O O . GLN A 1 149 ? 4.494 3.806 -20.217 1.00 72.06 149 GLN A O 1
ATOM 1175 N N . GLY A 1 150 ? 6.521 2.842 -20.336 1.00 71.31 150 GLY A N 1
ATOM 1176 C CA . GLY A 1 150 ? 6.849 3.360 -21.649 1.00 71.31 150 GLY A CA 1
ATOM 1177 C C . GLY A 1 150 ? 8.159 2.784 -22.148 1.00 71.31 150 GLY A C 1
ATOM 1178 O O . GLY A 1 150 ? 8.807 1.986 -21.472 1.00 71.31 150 GLY A O 1
ATOM 1179 N N . THR A 1 151 ? 8.559 3.223 -23.329 1.00 77.38 151 THR A N 1
ATOM 1180 C CA . THR A 1 151 ? 9.848 2.876 -23.919 1.00 77.38 151 THR A CA 1
ATOM 1181 C C . THR A 1 151 ? 10.640 4.158 -24.079 1.00 77.38 151 THR A C 1
ATOM 1183 O O . THR A 1 151 ? 10.113 5.167 -24.550 1.00 77.38 151 THR A O 1
ATOM 1186 N N . ILE A 1 152 ? 11.895 4.127 -23.658 1.00 78.25 152 ILE A N 1
ATOM 1187 C CA . ILE A 1 152 ? 12.845 5.214 -23.864 1.00 78.25 152 ILE A CA 1
ATOM 1188 C C . ILE A 1 152 ? 13.956 4.756 -24.797 1.00 78.25 152 ILE A C 1
ATOM 1190 O O . ILE A 1 152 ? 14.295 3.574 -24.858 1.00 78.25 152 ILE A O 1
ATOM 1194 N N . LEU A 1 153 ? 14.527 5.717 -25.513 1.00 80.62 153 LEU A N 1
ATOM 1195 C CA . LEU A 1 153 ? 15.742 5.531 -26.289 1.00 80.62 153 LEU A CA 1
ATOM 1196 C C . LEU A 1 153 ? 16.887 6.128 -25.477 1.00 80.62 153 LEU A C 1
ATOM 1198 O O . LEU A 1 153 ? 16.880 7.328 -25.210 1.00 80.62 153 LEU A O 1
ATOM 1202 N N . ALA A 1 154 ? 17.824 5.285 -25.060 1.00 79.38 154 ALA A N 1
ATOM 1203 C CA . ALA A 1 154 ? 19.044 5.705 -24.389 1.00 79.38 154 ALA A CA 1
ATOM 1204 C C . ALA A 1 154 ? 20.217 5.602 -25.366 1.00 79.38 154 ALA A C 1
ATOM 1206 O O . ALA A 1 154 ? 20.362 4.595 -26.064 1.00 79.38 154 ALA A O 1
ATOM 1207 N N . THR A 1 155 ? 21.044 6.641 -25.412 1.00 81.88 155 THR A N 1
ATOM 1208 C CA . THR A 1 155 ? 22.212 6.717 -26.296 1.00 81.88 155 THR A CA 1
ATOM 1209 C C . THR A 1 155 ? 23.480 6.582 -25.467 1.00 81.88 155 THR A C 1
ATOM 1211 O O . THR A 1 155 ? 23.592 7.217 -24.418 1.00 81.88 155 THR A O 1
ATOM 1214 N N . ASP A 1 156 ? 24.429 5.777 -25.936 1.00 80.31 156 ASP A N 1
ATOM 1215 C CA . ASP A 1 156 ? 25.720 5.607 -25.265 1.00 80.31 156 ASP A CA 1
ATOM 1216 C C . ASP A 1 156 ? 26.465 6.958 -25.194 1.00 80.31 156 ASP A C 1
ATOM 1218 O O . ASP A 1 156 ? 26.592 7.669 -26.195 1.00 80.31 156 ASP A O 1
ATOM 1222 N N . GLY A 1 157 ? 26.938 7.331 -24.003 1.00 76.00 157 GLY A N 1
ATOM 1223 C CA . GLY A 1 157 ? 27.606 8.607 -23.730 1.00 76.00 157 GLY A CA 1
ATOM 1224 C C . GLY A 1 157 ? 26.659 9.794 -23.509 1.00 76.00 157 GLY A C 1
ATOM 1225 O O . GLY A 1 157 ? 27.120 10.937 -23.444 1.00 76.00 157 GLY A O 1
ATOM 1226 N N . SER A 1 158 ? 25.342 9.563 -23.418 1.00 80.38 158 SER A N 1
ATOM 1227 C CA . SER A 1 158 ? 24.339 10.605 -23.176 1.00 80.38 158 SER A CA 1
ATOM 1228 C C . SER A 1 158 ? 23.438 10.271 -21.989 1.00 80.38 158 SER A C 1
ATOM 1230 O O . SER A 1 158 ? 22.800 9.219 -21.937 1.00 80.38 158 SER A O 1
ATOM 1232 N N . LEU A 1 159 ? 23.327 11.219 -21.052 1.00 79.31 159 LEU A N 1
ATOM 1233 C CA . LEU A 1 159 ? 22.448 11.096 -19.893 1.00 79.31 159 LEU A CA 1
ATOM 1234 C C . LEU A 1 159 ? 20.983 11.302 -20.291 1.00 79.31 159 LEU A C 1
ATOM 1236 O O . LEU A 1 159 ? 20.543 12.410 -20.602 1.00 79.31 159 LEU A O 1
ATOM 1240 N N . THR A 1 160 ? 20.205 10.230 -20.204 1.00 79.81 160 THR A N 1
ATOM 1241 C CA . THR A 1 160 ? 18.754 10.243 -20.394 1.00 79.81 160 THR A CA 1
ATOM 1242 C C . THR A 1 160 ? 18.060 10.422 -19.045 1.00 79.81 160 THR A C 1
ATOM 1244 O O . THR A 1 160 ? 18.299 9.664 -18.104 1.00 79.81 160 THR A O 1
ATOM 1247 N N . ASN A 1 161 ? 17.188 11.427 -18.931 1.00 80.19 161 ASN A N 1
ATOM 1248 C CA . ASN A 1 161 ? 16.420 11.692 -17.713 1.00 80.19 161 ASN A CA 1
ATOM 1249 C C . ASN A 1 161 ? 15.167 10.805 -17.657 1.00 80.19 161 ASN A C 1
ATOM 1251 O O . ASN A 1 161 ? 14.298 10.900 -18.522 1.00 80.19 161 ASN A O 1
ATOM 1255 N N . LEU A 1 162 ? 15.052 9.988 -16.609 1.00 69.00 162 LEU A N 1
ATOM 1256 C CA . LEU A 1 162 ? 13.930 9.064 -16.396 1.00 69.00 162 LEU A CA 1
ATOM 1257 C C . LEU A 1 162 ? 12.810 9.650 -15.520 1.00 69.00 162 LEU A C 1
ATOM 1259 O O . LEU A 1 162 ? 11.809 8.988 -15.241 1.00 69.00 162 LEU A O 1
ATOM 1263 N N . GLY A 1 163 ? 12.966 10.896 -15.070 1.00 66.56 163 GLY A N 1
ATOM 1264 C CA . GLY A 1 163 ? 12.123 11.503 -14.047 1.00 66.56 163 GLY A CA 1
ATOM 1265 C C . GLY A 1 163 ? 12.535 11.086 -12.631 1.00 66.56 163 GLY A C 1
ATOM 1266 O O . GLY A 1 163 ? 13.416 10.257 -12.426 1.00 66.56 163 GLY A O 1
ATOM 1267 N N . TYR A 1 164 ? 11.924 11.725 -11.627 1.00 61.19 164 TYR A N 1
ATOM 1268 C CA . TYR A 1 164 ? 12.206 11.488 -10.198 1.00 61.19 164 TYR A CA 1
ATOM 1269 C C . TYR A 1 164 ? 13.692 11.612 -9.793 1.00 61.19 164 TYR A C 1
ATOM 1271 O O . TYR A 1 164 ? 14.109 11.068 -8.774 1.00 61.19 164 TYR A O 1
ATOM 1279 N N . GLY A 1 165 ? 14.481 12.373 -10.562 1.00 64.69 165 GLY A N 1
ATOM 1280 C CA . GLY A 1 165 ? 15.901 12.621 -10.294 1.00 64.69 165 GLY A CA 1
ATOM 1281 C C . GLY A 1 165 ? 16.853 11.523 -10.778 1.00 64.69 165 GLY A C 1
ATOM 1282 O O . GLY A 1 165 ? 18.042 11.619 -10.496 1.00 64.69 165 GLY A O 1
ATOM 1283 N N . ALA A 1 166 ? 16.368 10.509 -11.504 1.00 72.12 166 ALA A N 1
ATOM 1284 C CA . ALA A 1 166 ? 17.215 9.471 -12.087 1.00 72.12 166 ALA A CA 1
ATOM 1285 C C . ALA A 1 166 ? 17.721 9.861 -13.484 1.00 72.12 166 ALA A C 1
ATOM 1287 O O . ALA A 1 166 ? 16.942 10.267 -14.352 1.00 72.12 166 ALA A O 1
ATOM 1288 N N . MET A 1 167 ? 19.023 9.679 -13.703 1.00 78.00 167 MET A N 1
ATOM 1289 C CA . MET A 1 167 ? 19.679 9.795 -15.005 1.00 78.00 167 MET A CA 1
ATOM 1290 C C . MET A 1 167 ? 20.399 8.487 -15.325 1.00 78.00 167 MET A C 1
ATOM 1292 O O . MET A 1 167 ? 20.974 7.882 -14.422 1.00 78.00 167 MET A O 1
ATOM 1296 N N . ILE A 1 168 ? 20.356 8.061 -16.588 1.00 77.94 168 ILE A N 1
ATOM 1297 C CA . ILE A 1 168 ? 21.053 6.858 -17.062 1.00 77.94 168 ILE A CA 1
ATOM 1298 C C . ILE A 1 168 ? 21.855 7.146 -18.323 1.00 77.94 168 ILE A C 1
ATOM 1300 O O . ILE A 1 168 ? 21.408 7.928 -19.162 1.00 77.94 168 ILE A O 1
ATOM 1304 N N . ASP A 1 169 ? 22.998 6.485 -18.469 1.00 78.88 169 ASP A N 1
ATOM 1305 C CA . ASP A 1 169 ? 23.730 6.398 -19.731 1.00 78.88 169 ASP A CA 1
ATOM 1306 C C . ASP A 1 169 ? 23.339 5.100 -20.462 1.00 78.88 169 ASP A C 1
ATOM 1308 O O . ASP A 1 169 ? 23.124 4.060 -19.831 1.00 78.88 169 ASP A O 1
ATOM 1312 N N . GLY A 1 170 ? 23.249 5.143 -21.795 1.00 72.38 170 GLY A N 1
ATOM 1313 C CA . GLY A 1 170 ? 23.090 3.945 -22.624 1.00 72.38 170 GLY A CA 1
ATOM 1314 C C . GLY A 1 170 ? 24.180 2.893 -22.382 1.00 72.38 170 GLY A C 1
ATOM 1315 O O . GLY A 1 170 ? 23.899 1.690 -22.437 1.00 72.38 170 GLY A O 1
ATOM 1316 N N . ALA A 1 171 ? 25.396 3.324 -22.034 1.00 73.69 171 ALA A N 1
ATOM 1317 C CA . ALA A 1 171 ? 26.530 2.448 -21.759 1.00 73.69 171 ALA A CA 1
ATOM 1318 C C . ALA A 1 171 ? 26.295 1.540 -20.536 1.00 73.69 171 ALA A C 1
ATOM 1320 O O . ALA A 1 171 ? 26.697 0.377 -20.560 1.00 73.69 171 ALA A O 1
ATOM 1321 N N . ASP A 1 172 ? 25.570 2.031 -19.525 1.00 73.06 172 ASP A N 1
ATOM 1322 C CA . ASP A 1 172 ? 25.313 1.326 -18.259 1.00 73.06 172 ASP A CA 1
ATOM 1323 C C . ASP A 1 172 ? 24.122 0.351 -18.336 1.00 73.06 172 ASP A C 1
ATOM 1325 O O . ASP A 1 172 ? 23.820 -0.378 -17.386 1.00 73.06 172 ASP A O 1
ATOM 1329 N N . LEU A 1 173 ? 23.415 0.323 -19.469 1.00 71.62 173 LEU A N 1
ATOM 1330 C CA . LEU A 1 173 ? 22.256 -0.541 -19.675 1.00 71.62 173 LEU A CA 1
ATOM 1331 C C . LEU A 1 173 ? 22.681 -1.951 -20.082 1.00 71.62 173 LEU A C 1
ATOM 1333 O O . LEU A 1 173 ? 23.180 -2.178 -21.192 1.00 71.62 173 LEU A O 1
ATOM 1337 N N . ASN A 1 174 ? 22.393 -2.912 -19.200 1.00 67.31 174 ASN A N 1
ATOM 1338 C CA . ASN A 1 174 ? 22.472 -4.329 -19.522 1.00 67.31 174 ASN A CA 1
ATOM 1339 C C . ASN A 1 174 ? 21.313 -4.720 -20.457 1.00 67.31 174 ASN A C 1
ATOM 1341 O O . ASN A 1 174 ? 20.148 -4.459 -20.158 1.00 67.31 174 ASN A O 1
ATOM 1345 N N . LYS A 1 175 ? 21.635 -5.354 -21.589 1.00 65.62 175 LYS A N 1
ATOM 1346 C CA . LYS A 1 175 ? 20.643 -5.837 -22.562 1.00 65.62 175 LYS A CA 1
ATOM 1347 C C . LYS A 1 175 ? 19.968 -7.142 -22.137 1.00 65.62 175 LYS A C 1
ATOM 1349 O O . LYS A 1 175 ? 18.932 -7.480 -22.693 1.00 65.62 175 LYS A O 1
ATOM 1354 N N . GLU A 1 176 ? 20.533 -7.864 -21.174 1.00 62.97 176 GLU A N 1
ATOM 1355 C CA . GLU A 1 176 ? 20.079 -9.213 -20.811 1.00 62.97 176 GLU A CA 1
ATOM 1356 C C . GLU A 1 176 ? 19.335 -9.266 -19.473 1.00 62.97 176 GLU A C 1
ATOM 1358 O O . GLU A 1 176 ? 18.611 -10.221 -19.203 1.00 62.97 176 GLU A O 1
ATOM 1363 N N . SER A 1 177 ? 19.477 -8.243 -18.628 1.00 65.94 177 SER A N 1
ATOM 1364 C CA . SER A 1 177 ? 18.879 -8.226 -17.293 1.00 65.94 177 SER A CA 1
ATOM 1365 C C . SER A 1 177 ? 18.103 -6.949 -17.032 1.00 65.94 177 SER A C 1
ATOM 1367 O O . SER A 1 177 ? 18.517 -5.864 -17.434 1.00 65.94 177 SER A O 1
ATOM 1369 N N . SER A 1 178 ? 17.023 -7.059 -16.263 1.00 67.25 178 SER A N 1
ATOM 1370 C CA . SER A 1 178 ? 16.336 -5.887 -15.736 1.00 67.25 178 SER A CA 1
ATOM 1371 C C . SER A 1 178 ? 17.179 -5.166 -14.682 1.00 67.25 178 SER A C 1
ATOM 1373 O O . SER A 1 178 ? 17.684 -5.810 -13.761 1.00 67.25 178 SER A O 1
ATOM 1375 N N . THR A 1 179 ? 17.249 -3.840 -14.759 1.00 71.19 179 THR A N 1
ATOM 1376 C CA . THR A 1 179 ? 17.933 -2.991 -13.771 1.00 71.19 179 THR A CA 1
ATOM 1377 C C . THR A 1 179 ? 16.904 -2.202 -12.972 1.00 71.19 179 THR A C 1
ATOM 1379 O O . THR A 1 179 ? 15.998 -1.603 -13.549 1.00 71.19 179 THR A O 1
ATOM 1382 N N . ILE A 1 180 ? 17.033 -2.177 -11.644 1.00 70.31 180 ILE A N 1
ATOM 1383 C CA . ILE A 1 180 ? 16.166 -1.379 -10.769 1.00 70.31 180 ILE A CA 1
ATOM 1384 C C . ILE A 1 180 ? 16.961 -0.184 -10.252 1.00 70.31 180 ILE A C 1
ATOM 1386 O O . ILE A 1 180 ? 18.000 -0.346 -9.618 1.00 70.31 180 ILE A O 1
ATOM 1390 N N . ILE A 1 181 ? 16.454 1.018 -10.512 1.00 74.62 181 ILE A N 1
ATOM 1391 C CA . ILE A 1 181 ? 17.003 2.267 -9.992 1.00 74.62 181 ILE A CA 1
ATOM 1392 C C . ILE A 1 181 ? 16.100 2.743 -8.864 1.00 74.62 181 ILE A C 1
ATOM 1394 O O . ILE A 1 181 ? 14.943 3.107 -9.083 1.00 74.62 181 ILE A O 1
ATOM 1398 N N . HIS A 1 182 ? 16.646 2.755 -7.654 1.00 72.00 182 HIS A N 1
ATOM 1399 C CA . HIS A 1 182 ? 15.959 3.262 -6.475 1.00 72.00 182 HIS A CA 1
ATOM 1400 C C . HIS A 1 182 ? 16.126 4.779 -6.386 1.00 72.00 182 HIS A C 1
ATOM 1402 O O . HIS A 1 182 ? 17.244 5.284 -6.289 1.00 72.00 182 HIS A O 1
ATOM 1408 N N . THR A 1 183 ? 15.016 5.514 -6.383 1.00 67.75 183 THR A N 1
ATOM 1409 C CA . THR A 1 183 ? 15.008 6.957 -6.100 1.00 67.75 183 THR A CA 1
ATOM 1410 C C . THR A 1 183 ? 14.172 7.254 -4.861 1.00 67.75 183 THR A C 1
ATOM 1412 O O . THR A 1 183 ? 13.365 6.439 -4.421 1.00 67.75 183 THR A O 1
ATOM 1415 N N . ILE A 1 184 ? 14.312 8.466 -4.318 1.00 64.31 184 ILE A N 1
ATOM 1416 C CA . ILE A 1 184 ? 13.547 8.922 -3.146 1.00 64.31 184 ILE A CA 1
ATOM 1417 C C . ILE A 1 184 ? 12.026 8.913 -3.416 1.00 64.31 184 ILE A C 1
ATOM 1419 O O . ILE A 1 184 ? 11.235 8.706 -2.498 1.00 64.31 184 ILE A O 1
ATOM 1423 N N . GLY A 1 185 ? 11.600 9.129 -4.667 1.00 65.88 185 GLY A N 1
ATOM 1424 C CA . GLY A 1 185 ? 10.181 9.214 -5.039 1.00 65.88 185 GLY A CA 1
ATOM 1425 C C . GLY A 1 185 ? 9.589 7.936 -5.643 1.00 65.88 185 GLY A C 1
ATOM 1426 O O . GLY A 1 185 ? 8.382 7.699 -5.519 1.00 65.88 185 GLY A O 1
ATOM 1427 N N . SER A 1 186 ? 10.408 7.113 -6.299 1.00 70.69 186 SER A N 1
ATOM 1428 C CA . SER A 1 186 ? 9.958 5.927 -7.038 1.00 70.69 186 SER A CA 1
ATOM 1429 C C . SER A 1 186 ? 11.077 4.927 -7.317 1.00 70.69 186 SER A C 1
ATOM 1431 O O . SER A 1 186 ? 12.206 5.332 -7.583 1.00 70.69 186 SER A O 1
ATOM 1433 N N . ASP A 1 187 ? 10.746 3.643 -7.411 1.00 73.50 187 ASP A N 1
ATOM 1434 C CA . ASP A 1 187 ? 11.627 2.702 -8.111 1.00 73.50 187 ASP A CA 1
ATOM 1435 C C . ASP A 1 187 ? 11.380 2.812 -9.620 1.00 73.50 187 ASP A C 1
ATOM 1437 O O . ASP A 1 187 ? 10.237 2.956 -10.061 1.00 73.50 187 ASP A O 1
ATOM 1441 N N . ILE A 1 188 ? 12.441 2.769 -10.419 1.00 73.38 188 ILE A N 1
ATOM 1442 C CA . ILE A 1 188 ? 12.366 2.738 -11.881 1.00 73.38 188 ILE A CA 1
ATOM 1443 C C . ILE A 1 188 ? 12.960 1.412 -12.335 1.00 73.38 188 ILE A C 1
ATOM 1445 O O . ILE A 1 188 ? 14.144 1.153 -12.141 1.00 73.38 188 ILE A O 1
ATOM 1449 N N . ILE A 1 189 ? 12.120 0.559 -12.908 1.00 75.88 189 ILE A N 1
ATOM 1450 C CA . ILE A 1 189 ? 12.497 -0.752 -13.425 1.00 75.88 189 ILE A CA 1
ATOM 1451 C C . ILE A 1 189 ? 12.749 -0.592 -14.916 1.00 75.88 189 ILE A C 1
ATOM 1453 O O . ILE A 1 189 ? 11.844 -0.224 -15.663 1.00 75.88 189 ILE A O 1
ATOM 1457 N N . LEU A 1 190 ? 13.974 -0.862 -15.331 1.00 75.81 190 LEU A N 1
ATOM 1458 C CA . LEU A 1 190 ? 14.402 -0.892 -16.717 1.00 75.81 190 LEU A CA 1
ATOM 1459 C C . LEU A 1 190 ? 14.420 -2.348 -17.160 1.00 75.81 190 LEU A C 1
ATOM 1461 O O . LEU A 1 190 ? 15.021 -3.189 -16.496 1.00 75.81 190 LEU A O 1
ATOM 1465 N N . SER A 1 191 ? 13.727 -2.658 -18.245 1.00 73.19 191 SER A N 1
ATOM 1466 C CA . SER A 1 191 ? 13.632 -4.005 -18.797 1.00 73.19 191 SER A CA 1
ATOM 1467 C C . SER A 1 191 ? 14.093 -4.005 -20.252 1.00 73.19 191 SER A C 1
ATOM 1469 O O . SER A 1 191 ? 13.809 -3.038 -20.973 1.00 73.19 191 SER A O 1
ATOM 1471 N N . PRO A 1 192 ? 14.774 -5.074 -20.699 1.00 69.62 192 PRO A N 1
ATOM 1472 C CA . PRO A 1 192 ? 15.123 -5.241 -22.102 1.00 69.62 192 PRO A CA 1
ATOM 1473 C C . PRO A 1 192 ? 13.893 -5.100 -23.005 1.00 69.62 192 PRO A C 1
ATOM 1475 O O . PRO A 1 192 ? 12.775 -5.449 -22.618 1.00 69.62 192 PRO A O 1
ATOM 1478 N N . VAL A 1 193 ? 14.097 -4.560 -24.205 1.00 70.50 193 VAL A N 1
ATOM 1479 C CA . VAL A 1 193 ? 13.089 -4.588 -25.269 1.00 70.50 193 VAL A CA 1
ATOM 1480 C C . VAL A 1 193 ? 13.435 -5.760 -26.176 1.00 70.50 193 VAL A C 1
ATOM 1482 O O . VAL A 1 193 ? 14.564 -5.835 -26.652 1.00 70.50 193 VAL A O 1
ATOM 1485 N N . ASP A 1 194 ? 12.460 -6.613 -26.487 1.00 62.94 194 ASP A N 1
ATOM 1486 C CA . ASP A 1 194 ? 12.619 -7.761 -27.400 1.00 62.94 194 ASP A CA 1
ATOM 1487 C C . ASP A 1 194 ? 12.832 -7.353 -28.878 1.00 62.94 194 ASP A C 1
ATOM 1489 O O . ASP A 1 194 ? 12.721 -8.169 -29.788 1.00 62.94 194 ASP A O 1
ATOM 1493 N N . SER A 1 195 ? 13.085 -6.071 -29.150 1.00 55.69 195 SER A N 1
ATOM 1494 C CA . SER A 1 195 ? 13.100 -5.496 -30.493 1.00 55.69 195 SER A CA 1
ATOM 1495 C C . SER A 1 195 ? 14.523 -5.340 -31.021 1.00 55.69 195 SER A C 1
ATOM 1497 O O . SER A 1 195 ? 15.360 -4.685 -30.401 1.00 55.69 195 SER A O 1
ATOM 1499 N N . GLU A 1 196 ? 14.756 -5.851 -32.232 1.00 56.16 196 GLU A N 1
ATOM 1500 C CA . GLU A 1 196 ? 15.997 -5.730 -33.018 1.00 56.16 196 GLU A CA 1
ATOM 1501 C C . GLU A 1 196 ? 16.382 -4.276 -33.377 1.00 56.16 196 GLU A C 1
ATOM 1503 O O . GLU A 1 196 ? 17.421 -4.034 -33.987 1.00 56.16 196 GLU A O 1
ATOM 1508 N N . LEU A 1 197 ? 15.589 -3.278 -32.968 1.00 54.00 197 LEU A N 1
ATOM 1509 C CA . LEU A 1 197 ? 15.831 -1.846 -33.191 1.00 54.00 197 LEU A CA 1
ATOM 1510 C C . LEU A 1 197 ? 17.021 -1.259 -32.403 1.00 54.00 197 LEU A C 1
ATOM 1512 O O . LEU A 1 197 ? 17.266 -0.055 -32.487 1.00 54.00 197 LEU A O 1
ATOM 1516 N N . SER A 1 198 ? 17.777 -2.064 -31.647 1.00 54.56 198 SER A N 1
ATOM 1517 C CA . SER A 1 198 ? 18.986 -1.590 -30.965 1.00 54.56 198 SER A CA 1
ATOM 1518 C C . SER A 1 198 ? 20.165 -1.450 -31.940 1.00 54.56 198 SER A C 1
ATOM 1520 O O . SER A 1 198 ? 20.949 -2.382 -32.125 1.00 54.56 198 SER A O 1
ATOM 1522 N N . LEU A 1 199 ? 20.303 -0.272 -32.551 1.00 62.03 199 LEU A N 1
ATOM 1523 C CA . LEU A 1 199 ? 21.535 0.147 -33.230 1.00 62.03 199 LEU A CA 1
ATOM 1524 C C . LEU A 1 199 ? 22.689 0.224 -32.213 1.00 62.03 199 LEU A C 1
ATOM 1526 O O . LEU A 1 199 ? 22.457 0.423 -31.023 1.00 62.03 199 LEU A O 1
ATOM 1530 N N . SER A 1 200 ? 23.944 0.076 -32.658 1.00 63.44 200 SER A N 1
ATOM 1531 C CA . SER A 1 200 ? 25.098 -0.106 -31.754 1.00 63.44 200 SER A CA 1
ATOM 1532 C C . SER A 1 200 ? 25.265 0.988 -30.691 1.00 63.44 200 SER A C 1
ATOM 1534 O O . SER A 1 200 ? 25.812 0.691 -29.640 1.00 63.44 200 SER A O 1
ATOM 1536 N N . ALA A 1 201 ? 24.782 2.208 -30.954 1.00 65.88 201 ALA A N 1
ATOM 1537 C CA . ALA A 1 201 ? 24.872 3.360 -30.053 1.00 65.88 201 ALA A CA 1
ATOM 1538 C C . ALA A 1 201 ? 23.530 3.792 -29.423 1.00 65.88 201 ALA A C 1
ATOM 1540 O O . ALA A 1 201 ? 23.533 4.660 -28.556 1.00 65.88 201 ALA A O 1
ATOM 1541 N N . VAL A 1 202 ? 22.386 3.239 -29.858 1.00 72.31 202 VAL A N 1
ATOM 1542 C CA . VAL A 1 202 ? 21.046 3.612 -29.361 1.00 72.31 202 VAL A CA 1
ATOM 1543 C C . VAL A 1 202 ? 20.307 2.357 -28.917 1.00 72.31 202 VAL A C 1
ATOM 1545 O O . VAL A 1 202 ? 19.976 1.487 -29.723 1.00 72.31 202 VAL A O 1
ATOM 1548 N N . LYS A 1 203 ? 20.018 2.273 -27.621 1.00 75.38 203 LYS A N 1
ATOM 1549 C CA . LYS A 1 203 ? 19.330 1.145 -26.995 1.00 75.38 203 LYS A CA 1
ATOM 1550 C C . LYS A 1 203 ? 17.910 1.559 -26.623 1.00 75.38 203 LYS A C 1
ATOM 1552 O O . LYS A 1 203 ? 17.705 2.488 -25.843 1.00 75.38 203 LYS A O 1
ATOM 1557 N N . ALA A 1 204 ? 16.926 0.853 -27.173 1.00 75.50 204 ALA A N 1
ATOM 1558 C CA . ALA A 1 204 ? 15.553 0.943 -26.698 1.00 75.50 204 ALA A CA 1
ATOM 1559 C C . ALA A 1 204 ? 15.426 0.148 -25.393 1.00 75.50 204 ALA A C 1
ATOM 1561 O O . ALA A 1 204 ? 15.824 -1.015 -25.337 1.00 75.50 204 ALA A O 1
ATOM 1562 N N . VAL A 1 205 ? 14.879 0.775 -24.353 1.00 74.31 205 VAL A N 1
ATOM 1563 C CA . VAL A 1 205 ? 14.676 0.156 -23.039 1.00 74.31 205 VAL A CA 1
ATOM 1564 C C . VAL A 1 205 ? 13.259 0.449 -22.567 1.00 74.31 205 VAL A C 1
ATOM 1566 O O . VAL A 1 205 ? 12.800 1.594 -22.593 1.00 74.31 205 VAL A O 1
ATOM 1569 N N . ASN A 1 206 ? 12.546 -0.591 -22.140 1.00 78.56 206 ASN A N 1
ATOM 1570 C CA . ASN A 1 206 ? 11.252 -0.419 -21.498 1.00 78.56 206 ASN A CA 1
ATOM 1571 C C . ASN A 1 206 ? 11.487 0.067 -20.073 1.00 78.56 206 ASN A C 1
ATOM 1573 O O . ASN A 1 206 ? 12.313 -0.490 -19.354 1.00 78.56 206 ASN A O 1
ATOM 1577 N N . TYR A 1 207 ? 10.752 1.084 -19.647 1.00 74.44 207 TYR A N 1
ATOM 1578 C CA . TYR A 1 207 ? 10.800 1.567 -18.277 1.00 74.44 207 TYR A CA 1
ATOM 1579 C C . TYR A 1 207 ? 9.430 1.430 -17.619 1.00 74.44 207 TYR A C 1
ATOM 1581 O O . TYR A 1 207 ? 8.389 1.680 -18.228 1.00 74.44 207 TYR A O 1
ATOM 1589 N N . THR A 1 208 ? 9.438 1.042 -16.349 1.00 75.81 208 THR A N 1
ATOM 1590 C CA . THR A 1 208 ? 8.269 1.035 -15.472 1.00 75.81 208 THR A CA 1
ATOM 1591 C C . THR A 1 208 ? 8.602 1.799 -14.202 1.00 75.81 208 THR A C 1
ATOM 1593 O O . THR A 1 208 ? 9.519 1.423 -13.479 1.00 75.81 208 THR A O 1
ATOM 1596 N N . THR A 1 209 ? 7.853 2.852 -13.885 1.00 75.69 209 THR A N 1
ATOM 1597 C CA . THR A 1 209 ? 7.985 3.539 -12.594 1.00 75.69 209 THR A CA 1
ATOM 1598 C C . THR A 1 209 ? 7.076 2.901 -11.548 1.00 75.69 209 THR A C 1
ATOM 1600 O O . THR A 1 209 ? 5.980 2.444 -11.853 1.00 75.69 209 THR A O 1
ATOM 1603 N N . ARG A 1 210 ? 7.515 2.872 -10.294 1.00 75.75 210 ARG A N 1
ATOM 1604 C CA . ARG A 1 210 ? 6.781 2.371 -9.127 1.00 75.75 210 ARG A CA 1
ATOM 1605 C C . ARG A 1 210 ? 6.874 3.424 -8.018 1.00 75.75 210 ARG A C 1
ATOM 1607 O O . ARG A 1 210 ? 7.712 3.319 -7.122 1.00 75.75 210 ARG A O 1
ATOM 1614 N N . PRO A 1 211 ? 6.087 4.507 -8.093 1.00 72.94 211 PRO A N 1
ATOM 1615 C CA . PRO A 1 211 ? 6.137 5.572 -7.092 1.00 72.94 211 PRO A CA 1
ATOM 1616 C C . PRO A 1 211 ? 5.571 5.090 -5.755 1.00 72.94 211 PRO A C 1
ATOM 1618 O O . PRO A 1 211 ? 4.726 4.203 -5.720 1.00 72.94 211 PRO A O 1
ATOM 1621 N N . LEU A 1 212 ? 6.029 5.671 -4.643 1.00 74.00 212 LEU A N 1
ATOM 1622 C CA . LEU A 1 212 ? 5.564 5.313 -3.289 1.00 74.00 212 LEU A CA 1
ATOM 1623 C C . LEU A 1 212 ? 5.765 3.836 -2.883 1.00 74.00 212 LEU A C 1
ATOM 1625 O O . LEU A 1 212 ? 5.298 3.421 -1.823 1.00 74.00 212 LEU A O 1
ATOM 1629 N N . ILE A 1 213 ? 6.520 3.049 -3.656 1.00 77.62 213 ILE A N 1
ATOM 1630 C CA . ILE A 1 213 ? 6.885 1.666 -3.307 1.00 77.62 213 ILE A CA 1
ATOM 1631 C C . ILE A 1 213 ? 7.681 1.585 -1.994 1.00 77.62 213 ILE A C 1
ATOM 1633 O O . ILE A 1 213 ? 7.651 0.579 -1.296 1.00 77.62 213 ILE A O 1
ATOM 1637 N N . TRP A 1 214 ? 8.318 2.674 -1.565 1.00 75.44 214 TRP A N 1
ATOM 1638 C CA . TRP A 1 214 ? 8.943 2.762 -0.245 1.00 75.44 214 TRP A CA 1
ATOM 1639 C C . TRP A 1 214 ? 7.940 2.585 0.910 1.00 75.44 214 TRP A C 1
ATOM 1641 O O . TRP A 1 214 ? 8.325 2.064 1.953 1.00 75.44 214 TRP A O 1
ATOM 1651 N N . LEU A 1 215 ? 6.652 2.925 0.739 1.00 81.25 215 LEU A N 1
ATOM 1652 C CA . LEU A 1 215 ? 5.608 2.621 1.732 1.00 81.25 215 LEU A CA 1
ATOM 1653 C C . LEU A 1 215 ? 5.445 1.109 1.911 1.00 81.25 215 LEU A C 1
ATOM 1655 O O . LEU A 1 215 ? 5.256 0.642 3.033 1.00 81.25 215 LEU A O 1
ATOM 1659 N N . PHE A 1 216 ? 5.575 0.348 0.818 1.00 80.81 216 PHE A N 1
ATOM 1660 C CA . PHE A 1 216 ? 5.555 -1.109 0.857 1.00 80.81 216 PHE A CA 1
ATOM 1661 C C . PHE A 1 216 ? 6.735 -1.643 1.676 1.00 80.81 216 PHE A C 1
ATOM 1663 O O . PHE A 1 216 ? 6.536 -2.438 2.595 1.00 80.81 216 PHE A O 1
ATOM 1670 N N . TRP A 1 217 ? 7.941 -1.134 1.414 1.00 78.06 217 TRP A N 1
ATOM 1671 C CA . TRP A 1 217 ? 9.154 -1.534 2.128 1.00 78.06 217 TRP A CA 1
ATOM 1672 C C . TRP A 1 217 ? 9.128 -1.159 3.615 1.00 78.06 217 TRP A C 1
ATOM 1674 O O . TRP A 1 217 ? 9.365 -2.016 4.467 1.00 78.06 217 TRP A O 1
ATOM 1684 N N . ILE A 1 218 ? 8.772 0.087 3.950 1.00 81.25 218 ILE A N 1
ATOM 1685 C CA . ILE A 1 218 ? 8.608 0.525 5.345 1.00 81.25 218 ILE A CA 1
ATOM 1686 C C . ILE A 1 218 ? 7.527 -0.310 6.033 1.00 81.25 218 ILE A C 1
ATOM 1688 O O . ILE A 1 218 ? 7.723 -0.761 7.161 1.00 81.25 218 ILE A O 1
ATOM 1692 N N . GLY A 1 219 ? 6.409 -0.558 5.347 1.00 83.12 219 GLY A N 1
ATOM 1693 C CA . GLY A 1 219 ? 5.331 -1.399 5.846 1.00 83.12 219 GLY A CA 1
ATOM 1694 C C . GLY A 1 219 ? 5.812 -2.803 6.208 1.00 83.12 219 GLY A C 1
ATOM 1695 O O . GLY A 1 219 ? 5.596 -3.260 7.331 1.00 83.12 219 GLY A O 1
ATOM 1696 N N . GLY A 1 220 ? 6.546 -3.452 5.300 1.00 76.25 220 GLY A N 1
ATOM 1697 C CA . GLY A 1 220 ? 7.150 -4.766 5.525 1.00 76.25 220 GLY A CA 1
ATOM 1698 C C . GLY A 1 220 ? 8.102 -4.792 6.722 1.00 76.25 220 GLY A C 1
ATOM 1699 O O . GLY A 1 220 ? 7.976 -5.654 7.593 1.00 76.25 220 GLY A O 1
ATOM 1700 N N . ILE A 1 221 ? 8.997 -3.806 6.827 1.00 79.38 221 ILE A N 1
ATOM 1701 C CA . ILE A 1 221 ? 9.937 -3.690 7.953 1.00 79.38 221 ILE A CA 1
ATOM 1702 C C . ILE A 1 221 ? 9.185 -3.538 9.282 1.00 79.38 221 ILE A C 1
ATOM 1704 O O . ILE A 1 221 ? 9.511 -4.211 10.261 1.00 79.38 221 ILE A O 1
ATOM 1708 N N . LEU A 1 222 ? 8.147 -2.701 9.329 1.00 80.56 222 LEU A N 1
ATOM 1709 C CA . LEU A 1 222 ? 7.349 -2.493 10.539 1.00 80.56 222 LEU A CA 1
ATOM 1710 C C . LEU A 1 222 ? 6.587 -3.751 10.973 1.00 80.56 222 LEU A C 1
ATOM 1712 O O . LEU A 1 222 ? 6.461 -3.992 12.175 1.00 80.56 222 LEU A O 1
ATOM 1716 N N . ILE A 1 223 ? 6.124 -4.578 10.030 1.00 80.19 223 ILE A N 1
ATOM 1717 C CA . ILE A 1 223 ? 5.520 -5.884 10.335 1.00 80.19 223 ILE A CA 1
ATOM 1718 C C . ILE A 1 223 ? 6.554 -6.820 10.959 1.00 80.19 223 ILE A C 1
ATOM 1720 O O . ILE A 1 223 ? 6.263 -7.445 11.981 1.00 80.19 223 ILE A O 1
ATOM 1724 N N . ILE A 1 224 ? 7.754 -6.916 10.381 1.00 77.75 224 ILE A N 1
ATOM 1725 C CA . ILE A 1 224 ? 8.822 -7.788 10.890 1.00 77.75 224 ILE A CA 1
ATOM 1726 C C . ILE A 1 224 ? 9.225 -7.356 12.302 1.00 77.75 224 ILE A C 1
ATOM 1728 O O . ILE A 1 224 ? 9.190 -8.166 13.229 1.00 77.75 224 ILE A O 1
ATOM 1732 N N . LEU A 1 225 ? 9.535 -6.071 12.492 1.00 78.38 225 LEU A N 1
ATOM 1733 C CA . LEU A 1 225 ? 9.918 -5.519 13.793 1.00 78.38 225 LEU A CA 1
ATOM 1734 C C . LEU A 1 225 ? 8.788 -5.635 14.821 1.00 78.38 225 LEU A C 1
ATOM 1736 O O . LEU A 1 225 ? 9.036 -5.953 15.985 1.00 78.38 225 LEU A O 1
ATOM 1740 N N . GLY A 1 226 ? 7.543 -5.421 14.391 1.00 77.25 226 GLY A N 1
ATOM 1741 C CA . GLY A 1 226 ? 6.365 -5.583 15.228 1.00 77.25 226 GLY A CA 1
ATOM 1742 C C . GLY A 1 226 ? 6.210 -7.016 15.737 1.00 77.25 226 GLY A C 1
ATOM 1743 O O . GLY A 1 226 ? 6.092 -7.237 16.939 1.00 77.25 226 GLY A O 1
ATOM 1744 N N . ASN A 1 227 ? 6.284 -8.010 14.852 1.00 76.00 227 ASN A N 1
ATOM 1745 C CA . ASN A 1 227 ? 6.176 -9.416 15.248 1.00 76.00 227 ASN A CA 1
ATOM 1746 C C . ASN A 1 227 ? 7.378 -9.887 16.079 1.00 76.00 227 ASN A C 1
ATOM 1748 O O . ASN A 1 227 ? 7.193 -10.563 17.091 1.00 76.00 227 ASN A O 1
ATOM 1752 N N . LEU A 1 228 ? 8.598 -9.474 15.723 1.00 78.19 228 LEU A N 1
ATOM 1753 C CA . LEU A 1 228 ? 9.808 -9.806 16.478 1.00 78.19 228 LEU A CA 1
ATOM 1754 C C . LEU A 1 228 ? 9.760 -9.228 17.900 1.00 78.19 228 LEU A C 1
ATOM 1756 O O . LEU A 1 228 ? 10.048 -9.926 18.870 1.00 78.19 228 LEU A O 1
ATOM 1760 N N . GLY A 1 229 ? 9.316 -7.977 18.047 1.00 74.69 229 GLY A N 1
ATOM 1761 C CA . GLY A 1 229 ? 9.131 -7.347 19.353 1.00 74.69 229 GLY A CA 1
ATOM 1762 C C . GLY A 1 229 ? 8.052 -8.025 20.207 1.00 74.69 229 GLY A C 1
ATOM 1763 O O . GLY A 1 229 ? 8.170 -8.060 21.432 1.00 74.69 229 GLY A O 1
ATOM 1764 N N . ALA A 1 230 ? 7.009 -8.586 19.585 1.00 72.56 230 ALA A N 1
ATOM 1765 C CA . ALA A 1 230 ? 5.997 -9.378 20.285 1.00 72.56 230 ALA A CA 1
ATOM 1766 C C . ALA A 1 230 ? 6.557 -10.730 20.761 1.00 72.56 230 ALA A C 1
ATOM 1768 O O . ALA A 1 230 ? 6.353 -11.099 21.919 1.00 72.56 230 ALA A O 1
ATOM 1769 N N . LEU A 1 231 ? 7.320 -11.424 19.909 1.00 71.38 231 LEU A N 1
ATOM 1770 C CA . LEU A 1 231 ? 7.979 -12.689 20.244 1.00 71.38 231 LEU A CA 1
ATOM 1771 C C . LEU A 1 231 ? 8.976 -12.524 21.398 1.00 71.38 231 LEU A C 1
ATOM 1773 O O . LEU A 1 231 ? 8.880 -13.237 22.394 1.00 71.38 231 LEU A O 1
ATOM 1777 N N . LEU A 1 232 ? 9.872 -11.535 21.324 1.00 73.12 232 LEU A N 1
ATOM 1778 C CA . LEU A 1 232 ? 10.876 -11.275 22.366 1.00 73.12 232 LEU A CA 1
ATOM 1779 C C . LEU A 1 232 ? 10.243 -10.964 23.733 1.00 73.12 232 LEU A C 1
ATOM 1781 O O . LEU A 1 232 ? 10.753 -11.384 24.771 1.00 73.12 232 LEU A O 1
ATOM 1785 N N . LYS A 1 233 ? 9.091 -10.282 23.755 1.00 68.00 233 LYS A N 1
ATOM 1786 C CA . LYS A 1 233 ? 8.327 -10.064 24.994 1.00 68.00 233 LYS A CA 1
ATOM 1787 C C . LYS A 1 233 ? 7.704 -11.332 25.552 1.00 68.00 233 LYS A C 1
ATOM 1789 O O . LYS A 1 233 ? 7.679 -11.497 26.769 1.00 68.00 233 LYS A O 1
ATOM 1794 N N . SER A 1 234 ? 7.231 -12.216 24.681 1.00 60.88 234 SER A N 1
ATOM 1795 C CA . SER A 1 234 ? 6.667 -13.502 25.088 1.00 60.88 234 SER A CA 1
ATOM 1796 C C . SER A 1 234 ? 7.733 -14.430 25.686 1.00 60.88 234 SER A C 1
ATOM 1798 O O . SER A 1 234 ? 7.432 -15.175 26.615 1.00 60.88 234 SER A O 1
ATOM 1800 N N . TYR A 1 235 ? 8.984 -14.337 25.218 1.00 57.03 235 TYR A N 1
ATOM 1801 C CA . TYR A 1 235 ? 10.122 -15.109 25.737 1.00 57.03 235 TYR A CA 1
ATOM 1802 C C . TYR A 1 235 ? 10.732 -14.561 27.038 1.00 57.03 235 TYR A C 1
ATOM 1804 O O . TYR A 1 235 ? 11.309 -15.335 27.792 1.00 57.03 235 TYR A O 1
ATOM 1812 N N . ASN A 1 236 ? 10.576 -13.270 27.354 1.00 54.75 236 ASN A N 1
ATOM 1813 C CA . ASN A 1 236 ? 11.086 -12.690 28.608 1.00 54.75 236 ASN A CA 1
ATOM 1814 C C . ASN A 1 236 ? 10.159 -12.896 29.826 1.00 54.75 236 ASN A C 1
ATOM 1816 O O . ASN A 1 236 ? 10.560 -12.616 30.954 1.00 54.75 236 ASN A O 1
ATOM 1820 N N . PHE A 1 237 ? 8.931 -13.390 29.631 1.00 47.53 237 PHE A N 1
ATOM 1821 C CA . PHE A 1 237 ? 7.949 -13.610 30.704 1.00 47.53 237 PHE A CA 1
ATOM 1822 C C . PHE A 1 237 ? 7.925 -14.992 31.406 1.00 47.53 237 PHE A C 1
ATOM 1824 O O . PHE A 1 237 ? 7.353 -15.043 32.497 1.00 47.53 237 PHE A O 1
ATOM 1831 N N . PRO A 1 2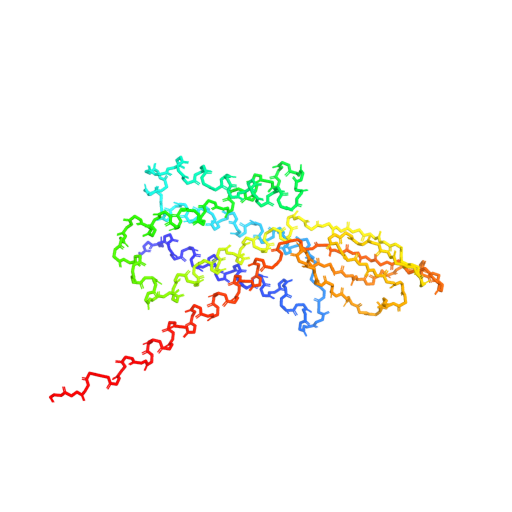38 ? 8.531 -16.101 30.921 1.00 45.09 238 PRO A N 1
ATOM 1832 C CA . PRO A 1 238 ? 8.472 -17.374 31.648 1.00 45.09 238 PRO A CA 1
ATOM 1833 C C . PRO A 1 238 ? 9.374 -17.439 32.893 1.00 45.09 238 PRO A C 1
ATOM 1835 O O . PRO A 1 238 ? 9.108 -18.234 33.788 1.00 45.09 238 PRO A O 1
ATOM 1838 N N . CYS A 1 239 ? 10.432 -16.621 32.990 1.00 40.75 239 CYS A N 1
ATOM 1839 C CA . CYS A 1 239 ? 11.473 -16.809 34.014 1.00 40.75 239 CYS A CA 1
ATOM 1840 C C . CYS A 1 239 ? 11.294 -16.013 35.320 1.00 40.75 239 CYS A C 1
ATOM 1842 O O . CYS A 1 239 ? 12.043 -16.246 36.264 1.00 40.75 239 CYS A O 1
ATOM 1844 N N . MET A 1 240 ? 10.325 -15.095 35.419 1.00 41.94 240 MET A N 1
ATOM 1845 C CA . MET A 1 240 ? 10.161 -14.248 36.618 1.00 41.94 240 MET A CA 1
ATOM 1846 C C . MET A 1 240 ? 9.060 -14.687 37.592 1.00 41.94 240 MET A C 1
ATOM 1848 O O . MET A 1 240 ? 8.920 -14.066 38.639 1.00 41.94 240 MET A O 1
ATOM 1852 N N . ASN A 1 241 ? 8.328 -15.772 37.311 1.00 38.59 241 ASN A N 1
ATOM 1853 C CA . ASN A 1 241 ? 7.259 -16.263 38.196 1.00 38.59 241 ASN A CA 1
ATOM 1854 C C . ASN A 1 241 ? 7.604 -17.547 38.975 1.00 38.59 241 ASN A C 1
ATOM 1856 O O . ASN A 1 241 ? 6.716 -18.204 39.511 1.00 38.59 241 ASN A O 1
ATOM 1860 N N . GLN A 1 242 ? 8.891 -17.890 39.086 1.00 43.41 242 GLN A N 1
ATOM 1861 C CA . GLN A 1 242 ? 9.374 -18.920 40.012 1.00 43.41 242 GLN A CA 1
ATOM 1862 C C . GLN A 1 242 ? 10.324 -18.332 41.058 1.00 43.41 242 GLN A C 1
ATOM 1864 O O . GLN A 1 242 ? 11.505 -18.658 41.079 1.00 43.41 242 GLN A O 1
ATOM 1869 N N . LYS A 1 243 ? 9.808 -17.493 41.958 1.00 37.72 243 LYS A N 1
ATOM 1870 C CA . LYS A 1 243 ? 10.332 -17.412 43.328 1.00 37.72 243 LYS A CA 1
ATOM 1871 C C . LYS A 1 243 ? 9.148 -17.288 44.285 1.00 37.72 243 LYS A C 1
ATOM 1873 O O . LYS A 1 243 ? 8.475 -16.262 44.306 1.00 37.72 243 LYS A O 1
ATOM 1878 N N . LYS A 1 244 ? 8.867 -18.411 44.953 1.00 39.81 244 LYS A N 1
ATOM 1879 C CA . LYS A 1 244 ? 8.131 -18.471 46.220 1.00 39.81 244 LYS A CA 1
ATOM 1880 C C . LYS A 1 244 ? 8.891 -17.693 47.286 1.00 39.81 244 LYS A C 1
ATOM 1882 O O . LYS A 1 244 ? 10.140 -17.689 47.197 1.00 39.81 244 LYS A O 1
#

pLDDT: mean 73.52, std 11.98, range [37.72, 93.12]

Secondary structure (DSSP, 8-state):
-PPPHHHHHHHHHHHHHHHHIIIIIHHHHH-PPP-HHHHHHHHHHHHHHHHHHHHHHTHHHHHHTHHHHHHHHHHHHHHHHHHTT---HHHHHHHHHHHHHHHHHHHHHHHH-HHHHHHHHHS-HHHHHHHHHHHHHHHHHHHHHT--EEEEEEETTSEEEEETTEEEEGGG--SSS-EEEE-SSEEEEEEE---TT-BTTEEEEEEEEEETHHHHHHHHHHHHHHHHHHHHHHHHSSSSS---

Foldseek 3Di:
DDDDLVNVLVVLLVVLVVLCCVQPVCCVVVVDDDDLVVSLVVLLVSLVVNLVSLCVVLVVLCVVCVPVLLVVLLVVLVVVCVVLVNDDPVVSVSLSSLCSSVSSVVSCVVPPCVVVVVVCVVQVLQVLLVLLSSLQSSQSNQLSVVKDKDKDKAFAPDWDDPPLPDTDHPVPDDQPDWDWDDHPFWIKIWHHDPDPPDDVGIGIIMIMTRGSNVSSVSSVVSNVSSVVSVVVVVVVPPPPPPDD